Protein AF-A0A8C5WJ19-F1 (afdb_monomer)

Organism: NCBI:txid445787

Solvent-accessible surface area (backbone atoms only — not comparable to full-atom values): 10643 Å² total; per-residue (Å²): 134,64,100,80,69,58,66,61,60,54,54,57,52,53,58,56,49,53,57,51,54,53,49,55,51,42,54,51,49,49,54,50,32,52,52,36,42,54,50,18,53,50,32,43,52,52,22,60,51,41,75,75,52,78,63,74,67,92,58,22,71,54,39,56,50,51,23,53,53,32,40,52,51,17,50,54,32,46,53,48,27,52,52,43,54,52,51,44,53,52,51,50,52,49,49,54,50,49,53,52,50,50,53,52,50,52,61,71,40,46,64,33,54,54,30,51,53,49,40,54,52,41,51,53,51,34,52,53,30,48,52,50,26,52,52,33,47,50,53,32,53,49,39,61,74,72,66,52,57,70,70,60,44,51,54,31,46,55,50,25,51,54,28,45,54,52,29,51,53,33,50,57,50,38,53,56,40,46,52,53,29,53,51,39,48,52,56,43,51,52,53,51,51,53,51,53,49,52,55,54,55,57,64,74,77,112

InterPro domains:
  IPR001060 FCH domain [SM00055] (2-84)
  IPR027267 AH/BAR domain superfamily [G3DSA:1.20.1270.60] (1-197)
  IPR027267 AH/BAR domain superfamily [SSF103657] (6-190)
  IPR031160 F-BAR domain [PS51741] (1-206)
  IPR054713 GMIP/FCHO2-like, FCH domain [PF22699] (6-188)

Structure (mmCIF, N/CA/C/O backbone):
data_AF-A0A8C5WJ19-F1
#
_entry.id   AF-A0A8C5WJ19-F1
#
loop_
_atom_site.group_PDB
_atom_site.id
_atom_site.type_symbol
_atom_site.label_atom_id
_atom_site.label_alt_id
_atom_site.label_comp_id
_atom_site.label_asym_id
_atom_site.label_entity_id
_atom_site.label_seq_id
_atom_site.pdbx_PDB_ins_code
_atom_site.Cartn_x
_atom_site.Cartn_y
_atom_site.Cartn_z
_atom_site.occupancy
_atom_site.B_iso_or_equiv
_atom_site.auth_seq_id
_atom_site.auth_comp_id
_atom_site.auth_asym_id
_atom_site.auth_atom_id
_atom_site.pdbx_PDB_model_num
ATOM 1 N N . MET A 1 1 ? -23.470 -1.788 12.618 1.00 50.16 1 MET A N 1
ATOM 2 C CA . MET A 1 1 ? -22.114 -2.117 13.112 1.00 50.16 1 MET A CA 1
ATOM 3 C C . MET A 1 1 ? -22.099 -3.582 13.526 1.00 50.16 1 MET A C 1
ATOM 5 O O . MET A 1 1 ? -23.107 -4.037 14.050 1.00 50.16 1 MET A O 1
ATOM 9 N N . GLY A 1 2 ? -21.036 -4.332 13.223 1.00 52.97 2 GLY A N 1
ATOM 10 C CA . GLY A 1 2 ? -20.949 -5.755 13.583 1.00 52.97 2 GLY A CA 1
ATOM 11 C C . GLY A 1 2 ? -20.701 -5.959 15.081 1.00 52.97 2 GLY A C 1
ATOM 12 O O . GLY A 1 2 ? -20.033 -5.138 15.701 1.00 52.97 2 GLY A O 1
ATOM 13 N N . GLU A 1 3 ? -21.185 -7.068 15.644 1.00 54.00 3 GLU A N 1
ATOM 14 C CA . GLU A 1 3 ? -21.206 -7.362 17.094 1.00 54.00 3 GLU A CA 1
ATOM 15 C C . GLU A 1 3 ? -19.844 -7.290 17.812 1.00 54.00 3 GLU A C 1
ATOM 17 O O . GLU A 1 3 ? -19.800 -7.173 19.033 1.00 54.00 3 GLU A O 1
ATOM 22 N N . LYS A 1 4 ? -18.727 -7.352 17.074 1.00 64.12 4 LYS A N 1
ATOM 23 C CA . LYS A 1 4 ? -17.366 -7.353 17.639 1.00 64.12 4 LYS A CA 1
ATOM 24 C C . LYS A 1 4 ? -16.648 -5.999 17.600 1.00 64.12 4 LYS A C 1
ATOM 26 O O . LYS A 1 4 ? -15.604 -5.864 18.225 1.00 64.12 4 LYS A O 1
ATOM 31 N N . ASN A 1 5 ? -17.185 -4.996 16.898 1.00 63.69 5 ASN A N 1
ATOM 32 C CA . ASN A 1 5 ? -16.537 -3.687 16.692 1.00 63.69 5 ASN A CA 1
ATOM 33 C C . ASN A 1 5 ? -15.135 -3.743 16.028 1.00 63.69 5 ASN A C 1
ATOM 35 O O . ASN A 1 5 ? -14.364 -2.798 16.136 1.00 63.69 5 ASN A O 1
ATOM 39 N N . ASN A 1 6 ? -14.827 -4.800 15.265 1.00 69.00 6 ASN A N 1
ATOM 40 C CA . ASN A 1 6 ? -13.519 -5.016 14.610 1.00 69.00 6 ASN A CA 1
ATOM 41 C C . ASN A 1 6 ? -13.287 -4.188 13.327 1.00 69.00 6 ASN A C 1
ATOM 43 O O . ASN A 1 6 ? -12.318 -4.421 12.607 1.00 69.00 6 ASN A O 1
ATOM 47 N N . GLY A 1 7 ? -14.190 -3.265 12.977 1.00 63.84 7 GLY A N 1
ATOM 48 C CA . GLY A 1 7 ? -14.091 -2.506 11.721 1.00 63.84 7 GLY A CA 1
ATOM 49 C C . GLY A 1 7 ? -12.806 -1.677 11.627 1.00 63.84 7 GLY A C 1
ATOM 50 O O . GLY A 1 7 ? -12.229 -1.552 10.552 1.00 63.84 7 GLY A O 1
ATOM 51 N N . PHE A 1 8 ? -12.326 -1.189 12.771 1.00 66.94 8 PHE A N 1
ATOM 52 C CA . PHE A 1 8 ? -11.087 -0.429 12.889 1.00 66.94 8 PHE A CA 1
ATOM 53 C C . PHE A 1 8 ? -9.845 -1.242 12.492 1.00 66.94 8 PHE A C 1
ATOM 55 O O . PHE A 1 8 ? -9.047 -0.789 11.674 1.00 66.94 8 PHE A O 1
ATOM 62 N N . ASP A 1 9 ? -9.702 -2.461 13.023 1.00 71.75 9 ASP A N 1
ATOM 63 C CA . ASP A 1 9 ? -8.526 -3.305 12.776 1.00 71.75 9 ASP A CA 1
ATOM 64 C C . ASP A 1 9 ? -8.411 -3.703 11.302 1.00 71.75 9 ASP A C 1
ATOM 66 O O . ASP A 1 9 ? -7.316 -3.708 10.738 1.00 71.75 9 ASP A O 1
ATOM 70 N N . VAL A 1 10 ? -9.548 -3.992 10.659 1.00 70.38 10 VAL A N 1
ATOM 71 C CA . VAL A 1 10 ? -9.607 -4.329 9.229 1.00 70.38 10 VAL A CA 1
ATOM 72 C C . VAL A 1 10 ? -9.144 -3.148 8.373 1.00 70.38 10 VAL A C 1
ATOM 74 O O . VAL A 1 10 ? -8.298 -3.322 7.496 1.00 70.38 10 VAL A O 1
ATOM 77 N N . LEU A 1 11 ? -9.652 -1.943 8.649 1.00 66.62 11 LEU A N 1
ATOM 78 C CA . LEU A 1 11 ? -9.274 -0.731 7.917 1.00 66.62 11 LEU A CA 1
ATOM 79 C C . LEU A 1 11 ? -7.785 -0.407 8.102 1.00 66.62 11 LEU A C 1
ATOM 81 O O . LEU A 1 11 ? -7.078 -0.169 7.124 1.00 66.62 11 LEU A O 1
ATOM 85 N N . TYR A 1 12 ? -7.280 -0.490 9.335 1.00 68.25 12 TYR A N 1
ATOM 86 C CA . TYR A 1 12 ? -5.874 -0.230 9.643 1.00 68.25 12 TYR A CA 1
ATOM 87 C C . TYR A 1 12 ? -4.926 -1.227 8.951 1.00 68.25 12 TYR A C 1
ATOM 89 O O . TYR A 1 12 ? -3.902 -0.840 8.382 1.00 68.25 12 TYR A O 1
ATOM 97 N N . HIS A 1 13 ? -5.278 -2.516 8.936 1.00 72.25 13 HIS A N 1
ATOM 98 C CA . HIS A 1 13 ? -4.490 -3.530 8.236 1.00 72.25 13 HIS A CA 1
ATOM 99 C C . HIS A 1 13 ? -4.499 -3.349 6.715 1.00 72.25 13 HIS A C 1
ATOM 101 O O . HIS A 1 13 ? -3.451 -3.501 6.086 1.00 72.25 13 HIS A O 1
ATOM 107 N N . ASN A 1 14 ? -5.637 -2.984 6.122 1.00 68.19 14 ASN A N 1
ATOM 108 C CA . ASN A 1 14 ? -5.726 -2.721 4.685 1.00 68.19 14 ASN A CA 1
ATOM 109 C C . ASN A 1 14 ? -4.799 -1.576 4.256 1.00 68.19 14 ASN A C 1
ATOM 111 O O . ASN A 1 14 ? -4.083 -1.709 3.264 1.00 68.19 14 ASN A O 1
ATOM 115 N N . MET A 1 15 ? -4.725 -0.497 5.041 1.00 69.19 15 MET A N 1
ATOM 116 C CA . MET A 1 15 ? -3.818 0.615 4.740 1.00 69.19 15 MET A CA 1
ATOM 117 C C . MET A 1 15 ? -2.339 0.199 4.793 1.00 69.19 15 MET A C 1
ATOM 119 O O . MET A 1 15 ? -1.544 0.635 3.960 1.00 69.19 15 MET A O 1
ATOM 123 N N . LYS A 1 16 ? -1.963 -0.689 5.725 1.00 71.06 16 LYS A N 1
ATOM 124 C CA . LYS A 1 16 ? -0.601 -1.243 5.804 1.00 71.06 16 LYS A CA 1
ATOM 125 C C . LYS A 1 16 ? -0.245 -2.088 4.575 1.00 71.06 16 LYS A C 1
ATOM 127 O O . LYS A 1 16 ? 0.891 -2.022 4.108 1.00 71.06 16 LYS A O 1
ATOM 132 N N . HIS A 1 17 ? -1.193 -2.853 4.031 1.00 76.12 17 HIS A N 1
ATOM 133 C CA . HIS A 1 17 ? -0.969 -3.620 2.800 1.00 76.12 17 HIS A CA 1
ATOM 134 C C . HIS A 1 17 ? -0.690 -2.714 1.593 1.00 76.12 17 HIS A C 1
ATOM 136 O O . HIS A 1 17 ? 0.153 -3.056 0.768 1.00 76.12 17 HIS A O 1
ATOM 142 N N . GLY A 1 18 ? -1.295 -1.522 1.539 1.00 76.69 18 GLY A N 1
ATOM 143 C CA . GLY A 1 18 ? -1.039 -0.554 0.472 1.00 76.69 18 GLY A CA 1
ATOM 144 C C . GLY A 1 18 ? 0.434 -0.140 0.345 1.00 76.69 18 GLY A C 1
ATOM 145 O O . GLY A 1 18 ? 0.913 0.041 -0.770 1.00 76.69 18 GLY A O 1
ATOM 146 N N . GLN A 1 19 ? 1.173 -0.027 1.456 1.00 79.62 19 GLN A N 1
ATOM 147 C CA . GLN A 1 19 ? 2.607 0.314 1.430 1.00 79.62 19 GLN A CA 1
ATOM 148 C C . GLN A 1 19 ? 3.462 -0.811 0.844 1.00 79.62 19 GLN A C 1
ATOM 150 O O . GLN A 1 19 ? 4.454 -0.556 0.159 1.00 79.62 19 GLN A O 1
ATOM 155 N N . ILE A 1 20 ? 3.073 -2.058 1.114 1.00 85.50 20 ILE A N 1
ATOM 156 C CA . ILE A 1 20 ? 3.756 -3.241 0.588 1.00 85.50 20 ILE A CA 1
ATOM 157 C C . ILE A 1 20 ? 3.593 -3.275 -0.932 1.00 85.50 20 ILE A C 1
ATOM 159 O O . ILE A 1 20 ? 4.594 -3.357 -1.638 1.00 85.50 20 ILE A O 1
ATOM 163 N N . SER A 1 21 ? 2.369 -3.083 -1.432 1.00 86.25 21 SER A N 1
ATOM 164 C CA . SER A 1 21 ? 2.091 -3.049 -2.871 1.00 86.25 21 SER A CA 1
ATOM 165 C C . SER A 1 21 ? 2.886 -1.968 -3.609 1.00 86.25 21 SER A C 1
ATOM 167 O O . SER A 1 21 ? 3.469 -2.245 -4.656 1.00 86.25 21 SER A O 1
ATOM 169 N N . THR A 1 22 ? 2.967 -0.748 -3.062 1.00 87.06 22 THR A N 1
ATOM 170 C CA . THR A 1 22 ? 3.755 0.341 -3.670 1.00 87.06 22 THR A CA 1
ATOM 171 C C . THR A 1 22 ? 5.240 -0.018 -3.761 1.00 87.06 22 THR A C 1
ATOM 173 O O . THR A 1 22 ? 5.885 0.239 -4.780 1.00 87.06 22 THR A O 1
ATOM 176 N N . LYS A 1 23 ? 5.789 -0.640 -2.711 1.00 88.12 23 LYS A N 1
ATOM 177 C CA . LYS A 1 23 ? 7.187 -1.075 -2.686 1.00 88.12 23 LYS A CA 1
ATOM 178 C C . LYS A 1 23 ? 7.452 -2.176 -3.714 1.00 88.12 23 LYS A C 1
ATOM 180 O O . LYS A 1 23 ? 8.382 -2.044 -4.502 1.00 88.12 23 LYS A O 1
ATOM 185 N N . GLU A 1 24 ? 6.623 -3.216 -3.734 1.00 91.94 24 GLU A N 1
ATOM 186 C CA . GLU A 1 24 ? 6.750 -4.333 -4.678 1.00 91.94 24 GLU A CA 1
ATOM 187 C C . GLU A 1 24 ? 6.682 -3.855 -6.135 1.00 91.94 24 GLU A C 1
ATOM 189 O O . GLU A 1 24 ? 7.477 -4.287 -6.969 1.00 91.94 24 GLU A O 1
ATOM 194 N N . LEU A 1 25 ? 5.793 -2.902 -6.437 1.00 92.31 25 LEU A N 1
ATOM 195 C CA . LEU A 1 25 ? 5.704 -2.291 -7.762 1.00 92.31 25 LEU A CA 1
ATOM 196 C C . LEU A 1 25 ? 6.972 -1.503 -8.130 1.00 92.31 25 LEU A C 1
ATOM 198 O O . LEU A 1 25 ? 7.446 -1.599 -9.263 1.00 92.31 25 LEU A O 1
ATOM 202 N N . SER A 1 26 ? 7.533 -0.739 -7.188 1.00 92.88 26 SER A N 1
ATOM 203 C CA . SER A 1 26 ? 8.783 0.008 -7.393 1.00 92.88 26 SER A CA 1
ATOM 204 C C . SER A 1 26 ? 9.967 -0.927 -7.664 1.00 92.88 26 SER A C 1
ATOM 206 O O . SER A 1 26 ? 10.736 -0.701 -8.603 1.00 92.88 26 SER A O 1
ATOM 208 N N . ASP A 1 27 ? 10.074 -2.019 -6.902 1.00 95.44 27 ASP A N 1
ATOM 209 C CA . ASP A 1 27 ? 11.111 -3.039 -7.080 1.00 95.44 27 ASP A CA 1
ATOM 210 C C . ASP A 1 27 ? 10.977 -3.728 -8.449 1.00 95.44 27 ASP A C 1
ATOM 212 O O . ASP A 1 27 ? 11.958 -3.848 -9.188 1.00 95.44 27 ASP A O 1
ATOM 216 N N . PHE A 1 28 ? 9.753 -4.081 -8.852 1.00 97.25 28 PHE A N 1
ATOM 217 C CA . PHE A 1 28 ? 9.479 -4.646 -10.174 1.00 97.25 28 PHE A CA 1
ATOM 218 C C . PHE A 1 28 ? 9.854 -3.686 -11.317 1.00 97.25 28 PHE A C 1
ATOM 220 O O . PHE A 1 28 ? 10.489 -4.088 -12.294 1.00 97.25 28 PHE A O 1
ATOM 227 N N . MET A 1 29 ? 9.497 -2.403 -11.207 1.00 96.50 29 MET A N 1
ATOM 228 C CA . MET A 1 29 ? 9.837 -1.393 -12.217 1.00 96.50 29 MET A CA 1
ATOM 229 C C . MET A 1 29 ? 11.348 -1.170 -12.323 1.00 96.50 29 MET A C 1
ATOM 231 O O . MET A 1 29 ? 11.860 -0.947 -13.423 1.00 96.50 29 MET A O 1
ATOM 235 N N . ARG A 1 30 ? 12.072 -1.262 -11.203 1.00 98.00 30 ARG A N 1
ATOM 236 C CA . ARG A 1 30 ? 13.535 -1.182 -11.176 1.00 98.00 30 ARG A CA 1
ATOM 237 C C . ARG A 1 30 ? 14.166 -2.347 -11.928 1.00 98.00 30 ARG A C 1
ATOM 239 O O . ARG A 1 30 ? 15.003 -2.102 -12.792 1.00 98.00 30 ARG A O 1
ATOM 246 N N . GLU A 1 31 ? 13.717 -3.572 -11.664 1.00 98.44 31 GLU A N 1
ATOM 247 C CA . GLU A 1 31 ? 14.191 -4.764 -12.375 1.00 98.44 31 GLU A CA 1
ATOM 248 C C . GLU A 1 31 ? 13.915 -4.651 -13.880 1.00 98.44 31 GLU A C 1
ATOM 250 O O . GLU A 1 31 ? 14.811 -4.833 -14.707 1.00 98.44 31 GLU A O 1
ATOM 255 N N . ARG A 1 32 ? 12.697 -4.228 -14.248 1.00 98.19 32 ARG A N 1
ATOM 256 C CA . ARG A 1 32 ? 12.347 -3.957 -15.645 1.00 98.19 32 ARG A CA 1
ATOM 257 C C . ARG A 1 32 ? 13.288 -2.924 -16.270 1.00 98.19 32 ARG A C 1
ATOM 259 O O . ARG A 1 32 ? 13.790 -3.151 -17.365 1.00 98.19 32 ARG A O 1
ATOM 266 N N . SER A 1 33 ? 13.555 -1.812 -15.585 1.00 98.38 33 SER A N 1
ATOM 267 C CA . SER A 1 33 ? 14.479 -0.780 -16.068 1.00 98.38 33 SER A CA 1
ATOM 268 C C . SER A 1 33 ? 15.891 -1.330 -16.291 1.00 98.38 33 SER A C 1
ATOM 270 O O . SER A 1 33 ? 16.529 -0.963 -17.277 1.00 98.38 33 SER A O 1
ATOM 272 N N . THR A 1 34 ? 16.382 -2.205 -15.411 1.00 98.50 34 THR A N 1
ATOM 273 C CA . THR A 1 34 ? 17.696 -2.850 -15.551 1.00 98.50 34 THR A CA 1
ATOM 274 C C . THR A 1 34 ? 17.756 -3.758 -16.781 1.00 98.50 34 THR A C 1
ATOM 276 O O . THR A 1 34 ? 18.736 -3.709 -17.528 1.00 98.50 34 THR A O 1
ATOM 279 N N . ILE A 1 35 ? 16.701 -4.537 -17.038 1.00 98.62 35 ILE A N 1
ATOM 280 C CA . ILE A 1 35 ? 16.602 -5.404 -18.222 1.00 98.62 35 ILE A CA 1
ATOM 281 C C . ILE A 1 35 ? 16.601 -4.569 -19.510 1.00 98.62 35 ILE A C 1
ATOM 283 O O . ILE A 1 35 ? 17.367 -4.853 -20.434 1.00 98.62 35 ILE A O 1
ATOM 287 N N . GLU A 1 36 ? 15.786 -3.514 -19.561 1.00 98.56 36 GLU A N 1
ATOM 288 C CA . GLU A 1 36 ? 15.693 -2.623 -20.725 1.00 98.56 36 GLU A CA 1
ATOM 289 C C . GLU A 1 36 ? 17.032 -1.919 -21.013 1.00 98.56 36 GLU A C 1
ATOM 291 O O . GLU A 1 36 ? 17.456 -1.807 -22.166 1.00 98.56 36 GLU A O 1
ATOM 296 N N . GLU A 1 37 ? 17.759 -1.506 -19.970 1.00 98.56 37 GLU A N 1
ATOM 297 C CA . GLU A 1 37 ? 19.081 -0.895 -20.117 1.00 98.56 37 GLU A CA 1
ATOM 298 C C . GLU A 1 37 ? 20.123 -1.891 -20.651 1.00 98.56 37 GLU A C 1
ATOM 300 O O . GLU A 1 37 ? 20.910 -1.560 -21.547 1.00 98.56 37 GLU A O 1
ATOM 305 N N . ALA A 1 38 ? 20.121 -3.127 -20.143 1.00 98.69 38 ALA A N 1
ATOM 306 C CA . ALA A 1 38 ? 21.007 -4.185 -20.619 1.00 98.69 38 ALA A CA 1
ATOM 307 C C . ALA A 1 38 ? 20.743 -4.526 -22.096 1.00 98.69 38 ALA A C 1
ATOM 309 O O . ALA A 1 38 ? 21.691 -4.685 -22.880 1.00 98.69 38 ALA A O 1
ATOM 310 N N . TYR A 1 39 ? 19.469 -4.569 -22.497 1.00 98.69 39 TYR A N 1
ATOM 311 C CA . TYR A 1 39 ? 19.067 -4.759 -23.887 1.00 98.69 39 TYR A CA 1
ATOM 312 C C . TYR A 1 39 ? 19.587 -3.621 -24.774 1.00 98.69 39 TYR A C 1
ATOM 314 O O . TYR A 1 39 ? 20.290 -3.867 -25.757 1.00 98.69 39 TYR A O 1
ATOM 322 N N . ALA A 1 40 ? 19.344 -2.365 -24.389 1.00 98.62 40 ALA A N 1
ATOM 323 C CA . ALA A 1 40 ? 19.786 -1.202 -25.153 1.00 98.62 40 ALA A CA 1
ATOM 324 C C . ALA A 1 40 ? 21.314 -1.141 -25.330 1.00 98.62 40 ALA A C 1
ATOM 326 O O . ALA A 1 40 ? 21.819 -0.845 -26.421 1.00 98.62 40 ALA A O 1
ATOM 327 N N . ARG A 1 41 ? 22.075 -1.465 -24.275 1.00 98.56 41 ARG A N 1
ATOM 328 C CA . ARG A 1 41 ? 23.546 -1.545 -24.324 1.00 98.56 41 ARG A CA 1
ATOM 329 C C . ARG A 1 41 ? 24.018 -2.642 -25.279 1.00 98.56 41 ARG A C 1
ATOM 331 O O . ARG A 1 41 ? 24.952 -2.417 -26.054 1.00 98.56 41 ARG A O 1
ATOM 338 N N . SER A 1 42 ? 23.353 -3.795 -25.265 1.00 98.62 42 SER A N 1
ATOM 339 C CA . SER A 1 42 ? 23.644 -4.910 -26.172 1.00 98.62 42 SER A CA 1
ATOM 340 C C . SER A 1 42 ? 23.370 -4.533 -27.630 1.00 98.62 42 SER A C 1
ATOM 342 O O . SER A 1 42 ? 24.229 -4.748 -28.486 1.00 98.62 42 SER A O 1
ATOM 344 N N . MET A 1 43 ? 22.247 -3.862 -27.902 1.00 98.50 43 MET A N 1
ATOM 345 C CA . MET A 1 43 ? 21.912 -3.361 -29.240 1.00 98.50 43 MET A CA 1
ATOM 346 C C . MET A 1 43 ? 22.887 -2.283 -29.722 1.00 98.50 43 MET A C 1
ATOM 348 O O . MET A 1 43 ? 23.336 -2.320 -30.864 1.00 98.50 43 MET A O 1
ATOM 352 N N . THR A 1 44 ? 23.323 -1.383 -28.837 1.00 98.25 44 THR A N 1
ATOM 353 C CA . THR A 1 44 ? 24.361 -0.387 -29.161 1.00 98.25 44 THR A CA 1
ATOM 354 C C . THR A 1 44 ? 25.676 -1.058 -29.569 1.00 98.25 44 THR A C 1
ATOM 356 O O . THR A 1 44 ? 26.339 -0.630 -30.517 1.00 98.25 44 THR A O 1
ATOM 359 N N . LYS A 1 45 ? 26.076 -2.125 -28.865 1.00 98.19 45 LYS A N 1
ATOM 360 C CA . LYS A 1 45 ? 27.280 -2.897 -29.199 1.00 98.19 45 LYS A CA 1
ATOM 361 C C . LYS A 1 45 ? 27.125 -3.620 -30.540 1.00 98.19 45 LYS A C 1
ATOM 363 O O . LYS A 1 45 ? 28.055 -3.592 -31.346 1.00 98.19 45 LYS A O 1
ATOM 368 N N . LEU A 1 46 ? 25.959 -4.219 -30.787 1.00 98.00 46 LEU A N 1
ATOM 369 C CA . LEU A 1 46 ? 25.644 -4.892 -32.045 1.00 98.00 46 LEU A CA 1
ATOM 370 C C . LEU A 1 46 ? 25.716 -3.919 -33.229 1.00 98.00 46 LEU A C 1
ATOM 372 O O . LEU A 1 46 ? 26.398 -4.210 -34.210 1.00 98.00 46 LEU A O 1
ATOM 376 N N . ALA A 1 47 ? 25.120 -2.732 -33.109 1.00 97.06 47 ALA A N 1
ATOM 377 C CA . ALA A 1 47 ? 25.163 -1.732 -34.170 1.00 97.06 47 ALA A CA 1
ATOM 378 C C . ALA A 1 47 ? 26.597 -1.300 -34.519 1.00 97.06 47 ALA A C 1
ATOM 380 O O . ALA A 1 47 ? 26.956 -1.222 -35.691 1.00 97.06 47 ALA A O 1
ATOM 381 N N . LYS A 1 48 ?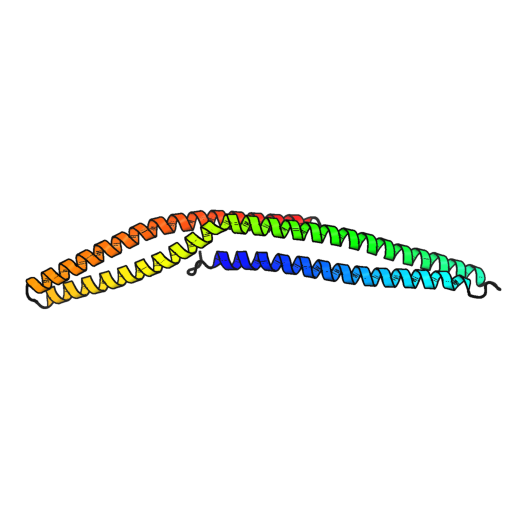 27.461 -1.100 -33.512 1.00 95.69 48 LYS A N 1
ATOM 382 C CA . LYS A 1 48 ? 28.883 -0.786 -33.740 1.00 95.69 48 LYS A CA 1
A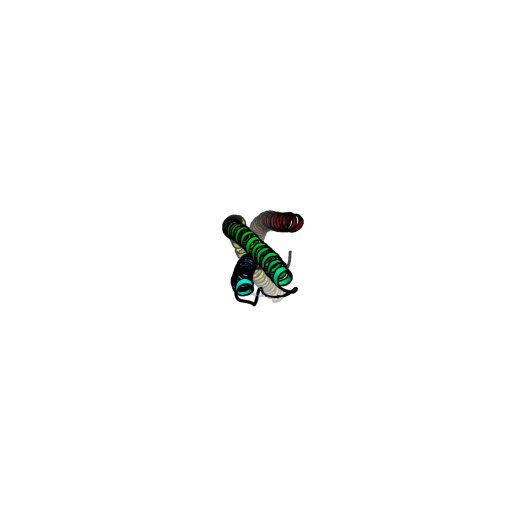TOM 383 C C . LYS A 1 48 ? 29.599 -1.901 -34.502 1.00 95.69 48 LYS A C 1
ATOM 385 O O . LYS A 1 48 ? 30.392 -1.608 -35.395 1.00 95.69 48 LYS A O 1
ATOM 390 N N . SER A 1 49 ? 29.286 -3.160 -34.188 1.00 95.75 49 SER A N 1
ATOM 391 C CA . SER A 1 49 ? 29.885 -4.323 -34.851 1.00 95.75 49 SER A CA 1
ATOM 392 C C . SER A 1 49 ? 29.506 -4.458 -36.327 1.00 95.75 49 SER A C 1
ATOM 394 O O . SER A 1 49 ? 30.268 -5.062 -37.073 1.00 95.75 49 SER A O 1
ATOM 396 N N . ALA A 1 50 ? 28.403 -3.840 -36.775 1.00 92.06 50 ALA A N 1
ATOM 397 C CA . ALA A 1 50 ? 28.015 -3.836 -38.187 1.00 92.06 50 ALA A CA 1
ATOM 398 C C . ALA A 1 50 ? 29.124 -3.264 -39.096 1.00 92.06 50 ALA A C 1
ATOM 400 O O . ALA A 1 50 ? 29.309 -3.720 -40.221 1.00 92.06 50 ALA A O 1
ATOM 401 N N . SER A 1 51 ? 29.927 -2.329 -38.570 1.00 87.19 51 SER A N 1
ATOM 402 C CA . SER A 1 51 ? 31.060 -1.724 -39.290 1.00 87.19 51 SER A CA 1
ATOM 403 C C . SER A 1 51 ? 32.247 -2.687 -39.481 1.00 87.19 51 SER A C 1
ATOM 405 O O . SER A 1 51 ? 33.159 -2.377 -40.240 1.00 87.19 51 SER A O 1
ATOM 407 N N . ASN A 1 52 ? 32.253 -3.843 -38.804 1.00 92.00 52 ASN A N 1
ATOM 408 C CA . ASN A 1 52 ? 33.311 -4.853 -38.915 1.00 92.00 52 ASN A CA 1
ATOM 409 C C . ASN A 1 52 ? 33.076 -5.842 -40.071 1.00 92.00 52 ASN A C 1
ATOM 411 O O . ASN A 1 52 ? 33.968 -6.632 -40.380 1.00 92.00 52 ASN A O 1
ATOM 415 N N . TYR A 1 53 ? 31.888 -5.849 -40.683 1.00 91.00 53 TYR A N 1
ATOM 416 C CA . TYR A 1 53 ? 31.596 -6.718 -41.823 1.00 91.00 53 TYR A CA 1
ATOM 417 C C . TYR A 1 53 ? 32.137 -6.134 -43.128 1.00 91.00 53 TYR A C 1
ATOM 419 O O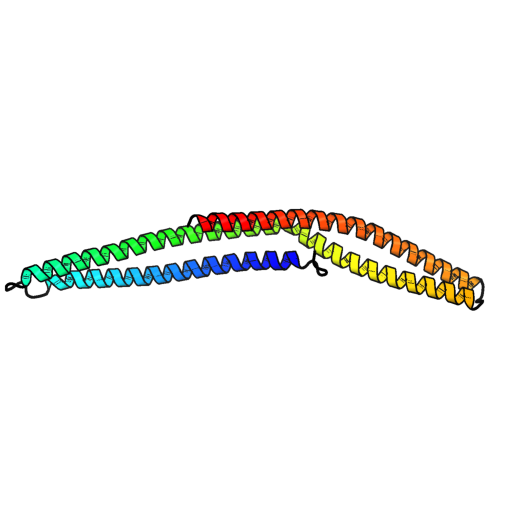 . TYR A 1 53 ? 32.376 -4.930 -43.243 1.00 91.00 53 TYR A O 1
ATOM 427 N N . THR A 1 54 ? 32.323 -7.004 -44.126 1.00 85.75 54 THR A N 1
ATOM 428 C CA . THR A 1 54 ? 32.813 -6.588 -45.443 1.00 85.75 54 THR A CA 1
ATOM 429 C C . THR A 1 54 ? 31.889 -5.543 -46.062 1.00 85.75 54 THR A C 1
ATOM 431 O O . THR A 1 54 ? 30.687 -5.758 -46.214 1.00 85.75 54 THR A O 1
ATOM 434 N N . GLN A 1 55 ? 32.480 -4.410 -46.430 1.00 84.69 55 GLN A N 1
ATOM 435 C CA . GLN A 1 55 ? 31.810 -3.338 -47.168 1.00 84.69 55 GLN A CA 1
ATOM 436 C C . GLN A 1 55 ? 31.988 -3.498 -48.685 1.00 84.69 55 GLN A C 1
ATOM 438 O O . GLN A 1 55 ? 31.512 -2.678 -49.465 1.00 84.69 55 GLN A O 1
ATOM 443 N N . LEU A 1 56 ? 32.697 -4.549 -49.113 1.00 85.00 56 LEU A N 1
ATOM 444 C CA . LEU A 1 56 ? 32.925 -4.852 -50.518 1.00 85.00 56 LEU A CA 1
ATOM 445 C C . LEU A 1 56 ? 31.701 -5.547 -51.121 1.00 85.00 56 LEU A C 1
ATOM 447 O O . LEU A 1 56 ? 31.116 -6.449 -50.520 1.00 85.00 56 LEU A O 1
ATOM 451 N N . GLY A 1 57 ? 31.370 -5.166 -52.352 1.00 85.12 57 GLY A N 1
ATOM 452 C CA . GLY A 1 57 ? 30.242 -5.718 -53.096 1.00 85.12 57 GLY A CA 1
ATOM 453 C C . GLY A 1 57 ? 28.934 -4.962 -52.868 1.00 85.12 57 GLY A C 1
ATOM 454 O O . GLY A 1 57 ? 28.852 -3.988 -52.123 1.00 85.12 57 GLY A O 1
ATOM 455 N N . THR A 1 58 ? 27.880 -5.417 -53.537 1.00 89.88 58 THR A N 1
ATOM 456 C CA . THR A 1 58 ? 26.573 -4.739 -53.586 1.00 89.88 58 THR A CA 1
ATOM 457 C C . THR A 1 58 ? 25.818 -4.730 -52.252 1.00 89.88 58 THR A C 1
ATOM 459 O O . THR A 1 58 ? 24.848 -3.992 -52.111 1.00 89.88 58 THR A O 1
ATOM 462 N N . PHE A 1 59 ? 26.266 -5.514 -51.267 1.00 86.19 59 PHE A N 1
ATOM 463 C CA . PHE A 1 59 ? 25.661 -5.605 -49.936 1.00 86.19 59 PHE A CA 1
ATOM 464 C C . PHE A 1 59 ? 26.235 -4.619 -48.907 1.00 86.19 59 PHE A C 1
ATOM 466 O O . PHE A 1 59 ? 25.647 -4.491 -47.838 1.00 86.19 59 PHE A O 1
ATOM 473 N N . GLY A 1 60 ? 27.321 -3.893 -49.206 1.00 88.06 60 GLY A N 1
ATOM 474 C CA . GLY A 1 60 ? 27.893 -2.889 -48.290 1.00 88.06 60 GLY A CA 1
ATOM 475 C C . GLY A 1 60 ? 26.849 -1.901 -47.734 1.00 88.06 60 GLY A C 1
ATOM 476 O O . GLY A 1 60 ? 26.656 -1.857 -46.520 1.00 88.06 60 GLY A O 1
ATOM 477 N N . PRO A 1 61 ? 26.057 -1.216 -48.587 1.00 91.38 61 PRO A N 1
ATOM 478 C CA . PRO A 1 61 ? 25.019 -0.281 -48.135 1.00 91.38 61 PRO A CA 1
ATOM 479 C C . PRO A 1 61 ? 23.932 -0.905 -47.243 1.00 91.38 61 PRO A C 1
ATOM 481 O O . PRO A 1 61 ? 23.272 -0.202 -46.481 1.00 91.38 61 PRO A O 1
ATOM 484 N N . VAL A 1 62 ? 23.726 -2.225 -47.314 1.00 93.25 62 VAL A N 1
ATOM 485 C CA . VAL A 1 62 ? 22.746 -2.927 -46.473 1.00 93.25 62 VAL A CA 1
ATOM 486 C C . VAL A 1 62 ? 23.208 -2.943 -45.012 1.00 93.25 62 VAL A C 1
ATOM 488 O O . VAL A 1 62 ? 22.383 -2.790 -44.109 1.00 93.25 62 VAL A O 1
ATOM 491 N N . TRP A 1 63 ? 24.515 -3.047 -44.752 1.00 92.12 63 TRP A N 1
ATOM 492 C CA . TRP A 1 63 ? 25.056 -2.991 -43.390 1.00 92.12 63 TRP A CA 1
ATOM 493 C C . TRP A 1 63 ? 24.842 -1.631 -42.723 1.00 92.12 63 TRP A C 1
ATOM 495 O O . TRP A 1 63 ? 24.547 -1.593 -41.527 1.00 92.12 63 TRP A O 1
ATOM 505 N N . ASP A 1 64 ? 24.888 -0.531 -43.479 1.00 91.00 64 ASP A N 1
ATOM 506 C CA . ASP A 1 64 ? 24.576 0.807 -42.960 1.00 91.00 64 ASP A CA 1
ATOM 507 C C . ASP A 1 64 ? 23.105 0.937 -42.536 1.00 91.00 64 ASP A C 1
ATOM 509 O O . ASP A 1 64 ? 22.790 1.572 -41.521 1.00 91.00 64 ASP A O 1
ATOM 513 N N . VAL A 1 65 ? 22.192 0.277 -43.258 1.00 94.81 65 VAL A N 1
ATOM 514 C CA . VAL A 1 65 ? 20.770 0.203 -42.885 1.00 94.81 65 VAL A CA 1
ATOM 515 C C . VAL A 1 65 ? 20.598 -0.578 -41.581 1.00 94.81 65 VAL A C 1
ATOM 517 O O . VAL A 1 65 ? 19.893 -0.114 -40.678 1.00 94.81 65 VAL A O 1
ATOM 520 N N . PHE A 1 66 ? 21.268 -1.726 -41.433 1.00 95.31 66 PHE A N 1
ATOM 521 C CA . PHE A 1 66 ? 21.247 -2.500 -40.186 1.00 95.31 66 PHE A CA 1
ATOM 522 C C . PHE A 1 66 ? 21.842 -1.717 -39.018 1.00 95.31 66 PHE A C 1
ATOM 524 O O . PHE A 1 66 ? 21.240 -1.672 -37.947 1.00 95.31 66 PHE A O 1
ATOM 531 N N . LYS A 1 67 ? 22.975 -1.043 -39.220 1.00 95.75 67 LYS A N 1
ATOM 532 C CA . LYS A 1 67 ? 23.591 -0.185 -38.207 1.00 95.75 67 LYS A CA 1
ATOM 533 C C . LYS A 1 67 ? 22.620 0.893 -37.730 1.00 95.75 67 LYS A C 1
ATOM 535 O O . LYS A 1 67 ? 22.316 0.955 -36.542 1.00 95.75 67 LYS A O 1
ATOM 540 N N . THR A 1 68 ? 22.072 1.674 -38.661 1.00 96.88 68 THR A N 1
ATOM 541 C CA . THR A 1 68 ? 21.174 2.797 -38.353 1.00 96.88 68 THR A CA 1
ATOM 542 C C . THR A 1 68 ? 19.888 2.338 -37.663 1.00 96.88 68 THR A C 1
ATOM 544 O O . THR A 1 68 ? 19.437 2.953 -36.697 1.00 96.88 68 THR A O 1
ATOM 547 N N . SER A 1 69 ? 19.268 1.260 -38.150 1.00 98.00 69 SER A N 1
ATOM 548 C CA . SER A 1 69 ? 18.046 0.716 -37.542 1.00 98.00 69 SER A CA 1
ATOM 549 C C . SER A 1 69 ? 18.302 0.156 -36.139 1.00 98.00 69 SER A C 1
ATOM 551 O O . SER A 1 69 ? 17.520 0.423 -35.226 1.00 98.00 69 SER A O 1
ATOM 553 N N . THR A 1 70 ? 19.430 -0.529 -35.934 1.00 98.31 70 THR A N 1
ATOM 554 C CA . THR A 1 70 ? 19.842 -1.058 -34.624 1.00 98.31 70 THR A CA 1
ATOM 555 C C . THR A 1 70 ? 20.174 0.066 -33.633 1.00 98.31 70 THR A C 1
ATOM 557 O O . THR A 1 70 ? 19.782 -0.018 -32.469 1.00 98.31 70 THR A O 1
ATOM 560 N N . GLU A 1 71 ? 20.833 1.145 -34.076 1.00 98.19 71 GLU A N 1
ATOM 561 C CA . GLU A 1 71 ? 21.084 2.347 -33.260 1.00 98.19 71 GLU A CA 1
ATOM 562 C C . GLU A 1 71 ? 19.776 3.001 -32.812 1.00 98.19 71 GLU A C 1
ATOM 564 O O . GLU A 1 71 ? 19.600 3.286 -31.627 1.00 98.19 71 GLU A O 1
ATOM 569 N N . LYS A 1 72 ? 18.827 3.188 -33.737 1.00 98.50 72 LYS A N 1
ATOM 570 C CA . LYS A 1 72 ? 17.507 3.747 -33.414 1.00 98.50 72 LYS A CA 1
ATOM 571 C C . LYS A 1 72 ? 16.757 2.881 -32.405 1.00 98.50 72 LYS A C 1
ATOM 573 O O . LYS A 1 72 ? 16.210 3.419 -31.447 1.00 98.50 72 LYS A O 1
ATOM 578 N N . LEU A 1 73 ? 16.779 1.557 -32.571 1.00 98.44 73 LEU A N 1
ATOM 579 C CA . LEU A 1 73 ? 16.158 0.638 -31.619 1.00 98.44 73 LEU A CA 1
ATOM 580 C C . LEU A 1 73 ? 16.809 0.741 -30.230 1.00 98.44 73 LEU A C 1
ATOM 582 O O . LEU A 1 73 ? 16.099 0.857 -29.234 1.00 98.44 73 LEU A O 1
ATOM 586 N N . ALA A 1 74 ? 18.143 0.790 -30.146 1.00 98.56 74 ALA A N 1
ATOM 587 C CA . ALA A 1 74 ? 18.840 0.995 -28.876 1.00 98.56 74 ALA A CA 1
ATOM 588 C C . ALA A 1 74 ? 18.415 2.304 -28.181 1.00 98.56 74 ALA A C 1
ATOM 590 O O . ALA A 1 74 ? 18.181 2.309 -26.972 1.00 98.56 74 ALA A O 1
ATOM 591 N N . VAL A 1 75 ? 18.259 3.396 -28.939 1.00 98.50 75 VAL A N 1
ATOM 592 C CA . VAL A 1 75 ? 17.767 4.683 -28.417 1.00 98.50 75 VAL A CA 1
ATOM 593 C C . VAL A 1 75 ? 16.338 4.563 -27.883 1.00 98.50 75 VAL A C 1
ATOM 595 O O . VAL A 1 75 ? 16.080 5.036 -26.779 1.00 98.50 75 VAL A O 1
ATOM 598 N N . CYS A 1 76 ? 15.432 3.876 -28.589 1.00 98.50 76 CYS A N 1
ATOM 599 C CA . CYS A 1 76 ? 14.062 3.661 -28.112 1.00 98.50 76 CYS A CA 1
ATOM 600 C C . CYS A 1 76 ? 14.022 2.975 -26.736 1.00 98.50 76 CYS A C 1
ATOM 602 O O . CYS A 1 76 ? 13.265 3.398 -25.861 1.00 98.50 76 CYS A O 1
ATOM 604 N N . HIS A 1 77 ? 14.857 1.955 -26.522 1.00 98.56 77 HIS A N 1
ATOM 605 C CA . HIS A 1 77 ? 14.944 1.277 -25.226 1.00 98.56 77 HIS A CA 1
ATOM 606 C C . HIS A 1 77 ? 15.572 2.168 -24.140 1.00 98.56 77 HIS A C 1
ATOM 608 O O . HIS A 1 77 ? 15.087 2.178 -23.011 1.00 98.56 77 HIS A O 1
ATOM 614 N N . LEU A 1 78 ? 16.585 2.985 -24.458 1.00 98.44 78 LEU A N 1
ATOM 615 C CA . LEU A 1 78 ? 17.121 3.964 -23.497 1.00 98.44 78 LEU A CA 1
ATOM 616 C C . LEU A 1 78 ? 16.090 5.028 -23.105 1.00 98.44 78 LEU A C 1
ATOM 618 O O . LEU A 1 78 ? 16.045 5.446 -21.949 1.00 98.44 78 LEU A O 1
ATOM 622 N N . ASP A 1 79 ? 15.254 5.473 -24.037 1.00 98.50 79 ASP A N 1
ATOM 623 C CA . ASP A 1 79 ? 14.186 6.423 -23.725 1.00 98.50 79 ASP A CA 1
ATOM 624 C C . ASP A 1 79 ? 13.092 5.784 -22.862 1.00 98.50 79 ASP A C 1
ATOM 626 O O . ASP A 1 79 ? 12.565 6.436 -21.958 1.00 98.50 79 ASP A O 1
ATOM 630 N N . LEU A 1 80 ? 12.799 4.495 -23.065 1.00 97.94 80 LEU A N 1
ATOM 631 C CA . LEU A 1 80 ? 11.941 3.730 -22.162 1.00 97.94 80 LEU A CA 1
ATOM 632 C C . LEU A 1 80 ? 12.544 3.633 -20.751 1.00 97.94 80 LEU A C 1
ATOM 634 O O . LEU A 1 80 ? 11.824 3.860 -19.782 1.00 97.94 80 LEU A O 1
ATOM 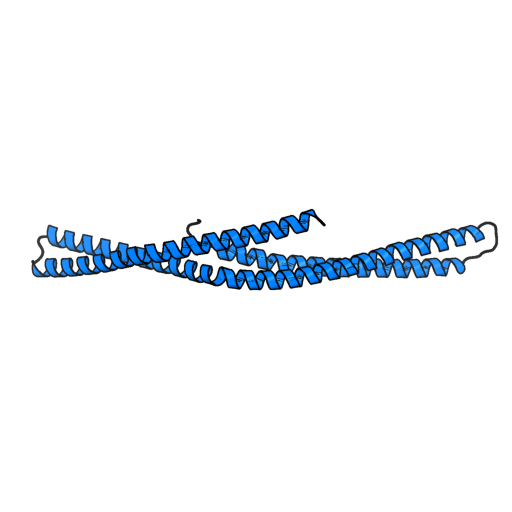638 N N . VAL A 1 81 ? 13.850 3.375 -20.620 1.00 98.62 81 VAL A N 1
ATOM 639 C CA . VAL A 1 81 ? 14.557 3.375 -19.324 1.00 98.62 81 VAL A CA 1
ATOM 640 C C . VAL A 1 81 ? 14.386 4.711 -18.599 1.00 98.62 81 VAL A C 1
ATOM 642 O O . VAL A 1 81 ? 14.024 4.722 -17.426 1.00 98.62 81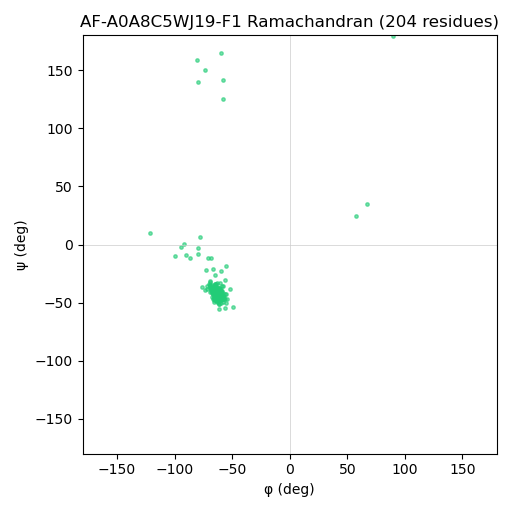 VAL A O 1
ATOM 645 N N . LYS A 1 82 ? 14.564 5.846 -19.288 1.00 98.25 82 LYS A N 1
ATOM 646 C CA . LYS A 1 82 ? 14.358 7.174 -18.679 1.00 98.25 82 LYS A CA 1
ATOM 647 C C . LYS A 1 82 ? 12.927 7.341 -18.166 1.00 98.25 82 LYS A C 1
ATOM 649 O O . LYS A 1 82 ? 12.729 7.792 -17.044 1.00 98.25 82 LYS A O 1
ATOM 654 N N . LYS A 1 83 ? 11.927 6.938 -18.958 1.00 98.00 83 LYS A N 1
ATOM 655 C CA . LYS A 1 83 ? 10.513 6.995 -18.545 1.00 98.00 83 LYS A CA 1
ATOM 656 C C . LYS A 1 83 ? 10.232 6.108 -17.334 1.00 98.00 83 LYS A C 1
ATOM 658 O O . LYS A 1 83 ? 9.531 6.533 -16.424 1.00 98.00 83 LYS A O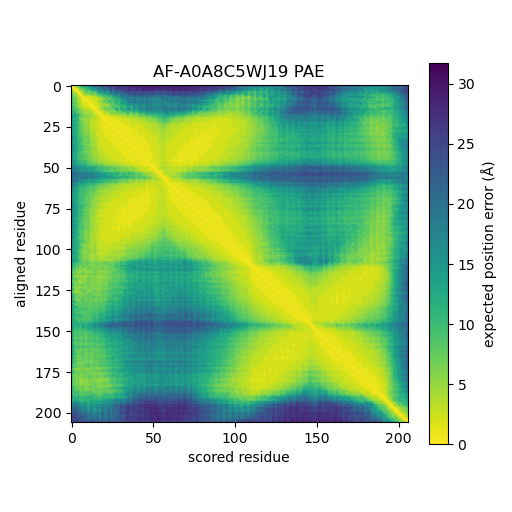 1
ATOM 663 N N . LEU A 1 84 ? 10.804 4.905 -17.301 1.00 97.12 84 LEU A N 1
ATOM 664 C CA . LEU A 1 84 ? 10.714 4.005 -16.151 1.00 97.12 84 LEU A CA 1
ATOM 665 C C . LEU A 1 84 ? 11.342 4.619 -14.899 1.00 97.12 84 LEU A C 1
ATOM 667 O O . LEU A 1 84 ? 10.761 4.538 -13.823 1.00 97.12 84 LEU A O 1
ATOM 671 N N . GLN A 1 85 ? 12.497 5.269 -15.030 1.00 97.31 85 GLN A N 1
ATOM 672 C CA . GLN A 1 85 ? 13.164 5.942 -13.916 1.00 97.31 85 GLN A CA 1
ATOM 673 C C . GLN A 1 85 ? 12.349 7.116 -13.366 1.00 97.31 85 GLN A C 1
ATOM 675 O O . GLN A 1 85 ? 12.288 7.276 -12.148 1.00 97.31 85 GLN A O 1
ATOM 680 N N . GLU A 1 86 ? 11.702 7.912 -14.221 1.00 97.19 86 GLU A N 1
ATOM 681 C CA . GLU A 1 86 ? 10.785 8.962 -13.757 1.00 97.19 86 GLU A CA 1
ATOM 682 C C . GLU A 1 86 ? 9.560 8.369 -13.051 1.00 97.19 86 GLU A C 1
ATOM 684 O O . GLU A 1 86 ? 9.234 8.796 -11.945 1.00 97.19 86 GLU A O 1
ATOM 689 N N . LEU A 1 87 ? 8.961 7.307 -13.598 1.00 94.94 87 LEU A N 1
ATOM 690 C CA . LEU A 1 87 ? 7.845 6.612 -12.949 1.00 94.94 87 LEU A CA 1
ATOM 691 C C . LEU A 1 87 ? 8.239 6.038 -11.575 1.00 94.94 87 LEU A C 1
ATOM 693 O O . LEU A 1 87 ? 7.478 6.133 -10.616 1.00 94.94 87 LEU A O 1
ATOM 697 N N . ILE A 1 88 ? 9.450 5.487 -11.438 1.00 95.50 88 ILE A N 1
ATOM 698 C CA . ILE A 1 88 ? 9.981 5.012 -10.148 1.00 95.50 88 ILE A CA 1
ATOM 699 C C . ILE A 1 88 ? 10.089 6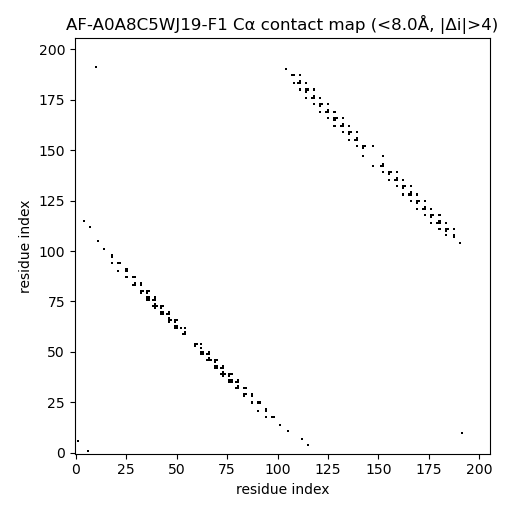.166 -9.137 1.00 95.50 88 ILE A C 1
ATOM 701 O O . ILE A 1 88 ? 9.789 5.973 -7.958 1.00 95.50 88 ILE A O 1
ATOM 705 N N . LYS A 1 89 ? 10.489 7.371 -9.565 1.00 95.44 89 LYS A N 1
ATOM 706 C CA . LYS A 1 89 ? 10.529 8.549 -8.678 1.00 95.44 89 LYS A CA 1
ATOM 707 C C . LYS A 1 89 ? 9.128 8.977 -8.245 1.00 95.44 89 LYS A C 1
ATOM 709 O O . LYS A 1 89 ? 8.938 9.312 -7.078 1.00 95.44 89 LYS A O 1
ATOM 714 N N . GLU A 1 90 ? 8.156 8.951 -9.153 1.00 92.75 90 GLU A N 1
ATOM 715 C CA . GLU A 1 90 ? 6.756 9.247 -8.833 1.00 92.75 90 GLU A CA 1
ATOM 716 C C . GLU A 1 90 ? 6.183 8.234 -7.834 1.00 92.75 90 GLU A C 1
ATOM 718 O O . GLU A 1 90 ? 5.576 8.632 -6.840 1.00 92.75 90 GLU A O 1
ATOM 723 N N . LEU A 1 91 ? 6.466 6.941 -8.022 1.00 90.62 91 LEU A N 1
ATOM 724 C CA . LEU A 1 91 ? 6.100 5.886 -7.073 1.00 90.62 91 LEU A CA 1
ATOM 725 C C . LEU A 1 91 ? 6.749 6.091 -5.699 1.00 90.62 91 LEU A C 1
ATOM 727 O O . LEU A 1 91 ? 6.092 5.896 -4.677 1.00 90.62 91 LEU A O 1
ATOM 731 N N . GLN A 1 92 ? 8.013 6.520 -5.649 1.00 90.06 92 GLN A N 1
ATOM 732 C CA . GLN A 1 92 ? 8.681 6.829 -4.383 1.00 90.06 92 GLN A CA 1
ATOM 733 C C . GLN A 1 92 ? 8.018 8.013 -3.671 1.00 90.06 92 GLN A C 1
ATOM 735 O O . GLN A 1 92 ? 7.747 7.939 -2.473 1.00 90.06 92 GLN A O 1
ATOM 740 N N . LYS A 1 93 ? 7.707 9.085 -4.406 1.00 90.38 93 LYS A N 1
ATOM 741 C CA . LYS A 1 93 ? 6.992 10.243 -3.860 1.00 90.38 93 LYS A CA 1
ATOM 742 C C . LYS A 1 93 ? 5.628 9.832 -3.302 1.00 90.38 93 LYS A C 1
ATOM 744 O O . LYS A 1 93 ? 5.283 10.210 -2.185 1.00 90.38 93 LYS A O 1
ATOM 749 N N . TYR A 1 94 ? 4.891 9.021 -4.054 1.00 87.50 94 TYR A N 1
ATOM 750 C CA . TYR A 1 94 ? 3.614 8.474 -3.619 1.00 87.50 94 TYR A CA 1
ATOM 751 C C . TYR A 1 94 ? 3.754 7.612 -2.355 1.00 87.50 94 TYR A C 1
ATOM 753 O O . TYR A 1 94 ? 2.971 7.763 -1.420 1.00 87.50 94 TYR A O 1
ATOM 761 N N . SER A 1 95 ? 4.787 6.768 -2.269 1.00 86.50 95 SER A N 1
ATOM 762 C CA . SER A 1 95 ? 5.095 5.992 -1.061 1.00 86.50 95 SER A CA 1
ATOM 763 C C . SER A 1 95 ? 5.316 6.898 0.158 1.00 86.50 95 SER A C 1
ATOM 765 O O . SER A 1 95 ? 4.784 6.635 1.239 1.00 86.50 95 SER A O 1
ATOM 767 N N . ASP A 1 96 ? 6.067 7.989 0.007 1.00 87.88 96 ASP A N 1
ATOM 768 C CA . ASP A 1 96 ? 6.329 8.928 1.103 1.00 87.88 96 ASP A CA 1
ATOM 769 C C . ASP A 1 96 ? 5.051 9.671 1.539 1.00 87.88 96 ASP A C 1
ATOM 771 O O . ASP A 1 96 ? 4.810 9.883 2.733 1.00 87.88 96 ASP A O 1
ATOM 775 N N . GLU A 1 97 ? 4.201 10.048 0.581 1.00 86.75 97 GLU A N 1
ATOM 776 C CA . GLU A 1 97 ? 2.880 10.632 0.834 1.00 86.75 97 GLU A CA 1
ATOM 777 C C . GLU A 1 97 ? 1.951 9.640 1.544 1.00 86.75 97 GLU A C 1
ATOM 779 O O . GLU A 1 97 ? 1.287 10.005 2.517 1.00 86.75 97 GLU A O 1
ATOM 784 N N . GLN A 1 98 ? 1.972 8.371 1.137 1.00 80.69 98 GLN A N 1
ATOM 785 C CA . GLN A 1 98 ? 1.225 7.285 1.763 1.00 80.69 98 GLN A CA 1
ATOM 786 C C . GLN A 1 98 ? 1.657 7.068 3.221 1.00 80.69 98 GLN A C 1
ATOM 788 O O . GLN A 1 98 ? 0.804 6.896 4.091 1.00 80.69 98 GLN A O 1
ATOM 793 N N . VAL A 1 99 ? 2.957 7.136 3.533 1.00 84.75 99 VAL A N 1
ATOM 794 C CA . VAL A 1 99 ? 3.465 7.071 4.918 1.00 84.75 99 VAL A CA 1
ATOM 795 C C . VAL A 1 99 ? 2.940 8.235 5.761 1.00 84.75 99 VAL A C 1
ATOM 797 O O . VAL A 1 99 ? 2.478 8.022 6.886 1.00 84.75 99 VAL A O 1
ATOM 800 N N . LYS A 1 100 ? 2.976 9.463 5.229 1.00 85.25 100 LYS A N 1
ATOM 801 C CA . LYS A 1 100 ? 2.462 10.655 5.926 1.00 85.25 100 LYS A CA 1
ATOM 802 C C . LYS A 1 100 ? 0.956 10.567 6.154 1.00 85.25 100 LYS A C 1
ATOM 804 O O . LYS A 1 100 ? 0.499 10.812 7.269 1.00 85.25 100 LYS A O 1
ATOM 809 N N . SER A 1 101 ? 0.206 10.185 5.122 1.00 81.50 101 SER A N 1
ATOM 810 C CA . SER A 1 101 ? -1.240 9.972 5.194 1.00 81.50 101 SER A CA 1
ATOM 811 C C . SER A 1 101 ? -1.581 8.907 6.234 1.00 81.50 101 SER A C 1
ATOM 813 O O . SER A 1 101 ? -2.387 9.171 7.117 1.00 81.50 101 SER A O 1
ATOM 815 N N . HIS A 1 102 ? -0.887 7.766 6.229 1.00 78.62 102 HIS A N 1
ATOM 816 C CA . HIS A 1 102 ? -1.104 6.704 7.208 1.00 78.62 102 HIS A CA 1
ATOM 817 C C . HIS A 1 102 ? -0.820 7.157 8.644 1.00 78.62 102 HIS A C 1
ATOM 819 O O . HIS A 1 102 ? -1.590 6.851 9.553 1.00 78.62 102 HIS A O 1
ATOM 825 N N . LYS A 1 103 ? 0.269 7.905 8.866 1.00 83.31 103 LYS A N 1
ATOM 826 C CA . LYS A 1 103 ? 0.571 8.470 10.187 1.00 83.31 103 LYS A CA 1
ATOM 827 C C . LYS A 1 103 ? -0.548 9.405 10.654 1.00 83.31 103 LYS A C 1
ATOM 829 O O . LYS A 1 103 ? -1.016 9.252 11.777 1.00 83.31 103 LYS A O 1
ATOM 834 N N . LYS A 1 104 ? -0.989 10.315 9.782 1.00 81.88 104 LYS A N 1
ATOM 835 C CA . LYS A 1 104 ? -2.079 11.252 10.069 1.00 81.88 104 LYS A CA 1
ATOM 836 C C . LYS A 1 104 ? -3.375 10.511 10.400 1.00 81.88 104 LYS A C 1
ATOM 838 O O . LYS A 1 104 ? -3.948 10.753 11.454 1.00 81.88 104 LYS A O 1
ATOM 843 N N . THR A 1 105 ? -3.785 9.560 9.562 1.00 78.06 105 THR A N 1
ATOM 844 C CA . THR A 1 105 ? -4.987 8.760 9.815 1.00 78.06 105 THR A CA 1
ATOM 845 C C . THR A 1 105 ? -4.873 8.024 11.141 1.00 78.06 105 THR A C 1
ATOM 847 O O . THR A 1 105 ? -5.794 8.100 11.938 1.00 78.06 105 THR A O 1
ATOM 850 N N . LYS A 1 106 ? -3.735 7.379 11.438 1.00 79.25 106 LYS A N 1
ATOM 851 C CA . LYS A 1 106 ? -3.517 6.694 12.721 1.00 79.25 106 LYS A CA 1
ATOM 852 C C . LYS A 1 106 ? -3.728 7.617 13.926 1.00 79.25 106 LYS A C 1
ATOM 854 O O . LYS A 1 106 ? -4.306 7.176 14.913 1.00 79.25 106 LYS A O 1
ATOM 859 N N . GLU A 1 107 ? -3.241 8.853 13.859 1.00 83.12 107 GLU A N 1
ATOM 860 C CA . GLU A 1 107 ? -3.431 9.857 14.913 1.00 83.12 107 GLU A CA 1
ATOM 861 C C . GLU A 1 107 ? -4.905 10.282 15.022 1.00 83.12 107 GLU A C 1
ATOM 863 O O . GLU A 1 107 ? -5.449 10.290 16.124 1.00 83.12 107 GLU A O 1
ATOM 868 N N . GLU A 1 108 ? -5.572 10.544 13.893 1.00 77.50 108 GLU A N 1
ATOM 869 C CA . GLU A 1 108 ? -6.995 10.924 13.837 1.00 77.50 108 GLU A CA 1
ATOM 870 C C . GLU A 1 108 ? -7.915 9.831 14.392 1.00 77.50 108 GLU A C 1
ATOM 872 O O . GLU A 1 108 ? -8.886 10.124 15.086 1.00 77.50 108 GLU A O 1
ATOM 877 N N . VAL A 1 109 ? -7.590 8.561 14.141 1.00 77.81 109 VAL A N 1
ATOM 878 C CA . VAL A 1 109 ? -8.423 7.427 14.556 1.00 77.81 109 VAL A CA 1
ATOM 879 C C . VAL A 1 109 ? -8.005 6.832 15.911 1.00 77.81 109 VAL A C 1
ATOM 881 O O . VAL A 1 109 ? -8.654 5.915 16.412 1.00 77.81 109 VAL A O 1
ATOM 884 N N . ALA A 1 110 ? -6.947 7.343 16.554 1.00 82.19 110 ALA A N 1
ATOM 885 C CA . ALA A 1 110 ? -6.460 6.828 17.840 1.00 82.19 110 ALA A CA 1
ATOM 886 C C . ALA A 1 110 ? -7.525 6.911 18.948 1.00 82.19 110 ALA A C 1
ATOM 888 O O . ALA A 1 110 ? -7.688 5.969 19.725 1.00 82.19 110 ALA A O 1
ATOM 889 N N . GLY A 1 111 ? -8.301 8.000 18.979 1.00 85.75 111 GLY A N 1
ATOM 890 C CA . GLY A 1 111 ? -9.409 8.159 19.926 1.00 85.75 111 GLY A CA 1
ATOM 891 C C . GLY A 1 111 ? -10.540 7.149 19.704 1.00 85.75 111 GLY A C 1
ATOM 892 O O . GLY A 1 111 ? -11.252 6.795 20.646 1.00 85.75 111 GLY A O 1
ATOM 893 N N . THR A 1 112 ? -10.692 6.652 18.477 1.00 86.31 112 THR A N 1
ATOM 894 C CA . THR A 1 112 ? -11.676 5.625 18.118 1.00 86.31 112 THR A CA 1
ATOM 895 C C . THR A 1 112 ? -11.281 4.270 18.680 1.00 86.31 112 THR A C 1
ATOM 897 O O . THR A 1 112 ? -12.142 3.553 19.184 1.00 86.31 112 THR A O 1
ATOM 900 N N . LEU A 1 113 ? -9.986 3.932 18.673 1.00 84.75 113 LEU A N 1
ATOM 901 C CA . LEU A 1 113 ? -9.488 2.702 19.294 1.00 84.75 113 LEU A CA 1
ATOM 902 C C . LEU A 1 113 ? -9.788 2.673 20.799 1.00 84.75 113 LEU A C 1
ATOM 904 O O . LEU A 1 113 ? -10.267 1.664 21.316 1.00 84.75 113 LEU A O 1
ATOM 908 N N . GLU A 1 114 ? -9.562 3.790 21.490 1.00 89.19 114 GLU A N 1
ATOM 909 C CA . GLU A 1 114 ? -9.899 3.919 22.909 1.00 89.19 114 GLU A CA 1
ATOM 910 C C . GLU A 1 114 ? -11.412 3.759 23.140 1.00 89.19 114 GLU A C 1
ATOM 912 O O . GLU A 1 114 ? -11.835 3.005 24.018 1.00 89.19 114 GLU A O 1
ATOM 917 N N . ALA A 1 115 ? -12.247 4.391 22.309 1.00 90.19 115 ALA A N 1
ATOM 918 C CA . ALA A 1 115 ? -13.699 4.256 22.401 1.00 90.19 115 ALA A CA 1
ATOM 919 C C . ALA A 1 115 ? -14.185 2.818 22.132 1.00 90.19 115 ALA A C 1
ATOM 921 O O . ALA A 1 115 ? -15.083 2.340 22.829 1.00 90.19 115 ALA A O 1
ATOM 922 N N . VAL A 1 116 ? -13.563 2.096 21.189 1.00 89.56 116 VAL A N 1
ATOM 923 C CA . VAL A 1 116 ? -13.816 0.666 20.920 1.00 89.56 116 VAL A CA 1
ATOM 924 C C . VAL A 1 116 ? -13.492 -0.186 22.155 1.00 89.56 116 VAL A C 1
ATOM 926 O O . VAL A 1 116 ? -14.302 -1.020 22.568 1.00 89.56 116 VAL A O 1
ATOM 929 N N . GLN A 1 117 ? -12.333 0.029 22.778 1.00 89.62 117 GLN A N 1
ATOM 930 C CA . GLN A 1 117 ? -11.930 -0.704 23.984 1.00 89.62 117 GLN A CA 1
ATOM 931 C C . GLN A 1 117 ? -12.865 -0.401 25.162 1.00 89.62 117 GLN A C 1
ATOM 933 O O . GLN A 1 117 ? -13.295 -1.312 25.879 1.00 89.62 117 GLN A O 1
ATOM 938 N N . ASN A 1 118 ? -13.245 0.867 25.323 1.00 92.88 118 ASN A N 1
ATOM 939 C CA . ASN A 1 118 ? -14.163 1.306 26.364 1.00 92.88 118 ASN A CA 1
ATOM 940 C C . ASN A 1 118 ? -15.555 0.690 26.189 1.00 92.88 118 ASN A C 1
ATOM 942 O O . ASN A 1 118 ? -16.094 0.160 27.165 1.00 92.88 118 ASN A O 1
ATOM 946 N N . ILE A 1 119 ? -16.123 0.687 24.972 1.00 93.00 119 ILE A N 1
ATOM 947 C CA . ILE A 1 119 ? -17.444 0.086 24.729 1.00 93.00 119 ILE A CA 1
ATOM 948 C C . ILE A 1 119 ? -17.416 -1.431 24.951 1.00 93.00 119 ILE A C 1
ATOM 950 O O . ILE A 1 119 ? -18.346 -1.976 25.548 1.00 93.00 119 ILE A O 1
AT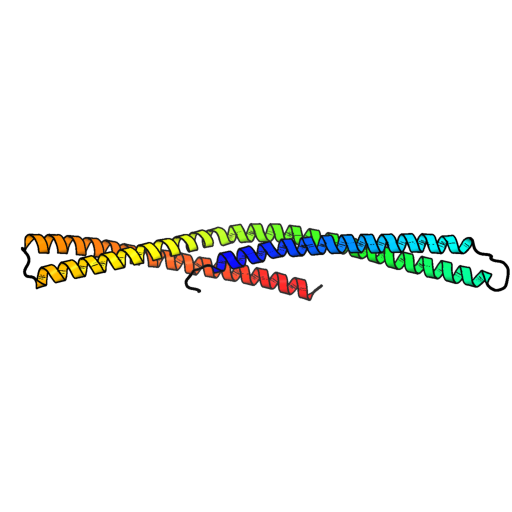OM 954 N N . GLN A 1 120 ? -16.343 -2.126 24.558 1.00 91.12 120 GLN A N 1
ATOM 955 C CA . GLN A 1 120 ? -16.183 -3.562 24.817 1.00 91.12 120 GLN A CA 1
ATOM 956 C C . GLN A 1 120 ? -16.121 -3.857 26.325 1.00 91.12 120 GLN A C 1
ATOM 958 O O . GLN A 1 120 ? -16.843 -4.729 26.819 1.00 91.12 120 GLN A O 1
ATOM 963 N N . SER A 1 121 ? -15.318 -3.091 27.069 1.00 94.25 121 SER A N 1
ATOM 964 C CA . SER A 1 121 ? -15.161 -3.233 28.521 1.00 94.25 121 SER A CA 1
ATOM 965 C C . SER A 1 121 ? -16.470 -2.976 29.276 1.00 94.25 121 SER A C 1
ATOM 967 O O . SER A 1 121 ? -16.910 -3.808 30.077 1.00 94.25 121 SER A O 1
ATOM 969 N N . ILE A 1 122 ? -17.159 -1.865 28.982 1.00 94.81 122 ILE A N 1
ATOM 970 C CA . ILE A 1 122 ? -18.411 -1.523 29.668 1.00 94.81 122 ILE A CA 1
ATOM 971 C C . ILE A 1 122 ? -19.554 -2.470 29.288 1.00 94.81 122 ILE A C 1
ATOM 973 O O . ILE A 1 122 ? -20.384 -2.772 30.140 1.00 94.81 122 ILE A O 1
ATOM 977 N N . THR A 1 123 ? -19.572 -3.009 28.063 1.00 93.88 123 THR A N 1
ATOM 978 C CA . THR A 1 123 ? -20.546 -4.039 27.656 1.00 93.88 123 THR A CA 1
ATOM 979 C C . THR A 1 123 ? -20.382 -5.308 28.494 1.00 93.88 123 THR A C 1
ATOM 981 O O . THR A 1 123 ? -21.367 -5.841 29.007 1.00 93.88 123 THR A O 1
ATOM 984 N N . GLN A 1 124 ? -19.143 -5.765 28.712 1.00 94.56 124 GLN A N 1
ATOM 985 C CA . GLN A 1 124 ? -18.876 -6.918 29.579 1.00 94.56 124 GLN A CA 1
ATOM 986 C C . GLN A 1 124 ? -19.247 -6.642 31.041 1.00 94.56 124 GLN A C 1
ATOM 988 O O . GLN A 1 124 ? -19.839 -7.497 31.704 1.00 94.56 124 GLN A O 1
ATOM 993 N N . ALA A 1 125 ? -18.919 -5.454 31.556 1.00 94.38 125 ALA A N 1
ATOM 994 C CA . ALA A 1 125 ? -19.272 -5.062 32.918 1.00 94.38 125 ALA A CA 1
ATOM 995 C C . ALA A 1 125 ? -20.796 -4.979 33.114 1.00 94.38 125 ALA A C 1
ATOM 997 O O . ALA A 1 125 ? -21.316 -5.472 34.115 1.00 94.38 125 ALA A O 1
ATOM 998 N N . LEU A 1 126 ? -21.514 -4.416 32.137 1.00 95.56 126 LEU A N 1
ATOM 999 C CA . LEU A 1 126 ? -22.970 -4.322 32.131 1.00 95.56 126 LEU A CA 1
ATOM 1000 C C . LEU A 1 126 ? -23.620 -5.707 32.164 1.00 95.56 126 LEU A C 1
ATOM 1002 O O . LEU A 1 126 ? -24.535 -5.930 32.957 1.00 95.56 126 LEU A O 1
ATOM 1006 N N . GLN A 1 127 ? -23.124 -6.642 31.352 1.00 95.31 127 GLN A N 1
ATOM 1007 C CA . GLN A 1 127 ? -23.632 -8.010 31.317 1.00 95.31 127 GLN A CA 1
ATOM 1008 C C . GLN A 1 127 ? -23.451 -8.715 32.672 1.00 95.31 127 GLN A C 1
ATOM 1010 O O . GLN A 1 127 ? -24.414 -9.254 33.215 1.00 95.31 127 GLN A O 1
ATOM 1015 N N . LYS A 1 128 ? -22.262 -8.612 33.282 1.00 96.00 128 LYS A N 1
ATOM 1016 C CA . LYS A 1 128 ? -21.998 -9.160 34.626 1.00 96.00 128 LYS A CA 1
ATOM 1017 C C . LYS A 1 128 ? -22.893 -8.532 35.700 1.00 96.00 128 LYS A C 1
ATOM 1019 O O . LYS A 1 128 ? -23.404 -9.235 36.570 1.00 96.00 128 LYS A O 1
ATOM 1024 N N . ALA A 1 129 ? -23.101 -7.215 35.648 1.00 95.31 129 ALA A N 1
ATOM 1025 C CA . ALA A 1 129 ? -23.969 -6.514 36.593 1.00 95.31 129 ALA A CA 1
ATOM 1026 C C . ALA A 1 129 ? -25.440 -6.939 36.445 1.00 95.31 129 ALA A C 1
ATOM 1028 O O . ALA A 1 129 ? -26.124 -7.130 37.451 1.00 95.31 129 ALA A O 1
ATOM 1029 N N . LYS A 1 130 ? -25.908 -7.146 35.206 1.00 96.75 130 LYS A N 1
ATOM 1030 C CA . LYS A 1 130 ? -27.254 -7.649 34.898 1.00 96.75 130 LYS A CA 1
ATOM 1031 C C . LYS A 1 130 ? -27.469 -9.064 35.436 1.00 96.75 130 LYS A C 1
ATOM 1033 O O . LYS A 1 130 ? -28.484 -9.329 36.074 1.00 96.75 130 LYS A O 1
ATOM 1038 N N . GLU A 1 131 ? -26.513 -9.962 35.211 1.00 96.69 131 GLU A N 1
ATOM 1039 C CA . GLU A 1 131 ? -26.552 -11.336 35.727 1.00 96.69 131 GLU A CA 1
ATOM 1040 C C . GLU A 1 131 ? -26.586 -11.357 37.258 1.00 96.69 131 GLU A C 1
ATOM 1042 O O . GLU A 1 131 ? -27.433 -12.027 37.851 1.00 96.69 131 GLU A O 1
ATOM 1047 N N . LEU A 1 132 ? -25.729 -10.562 37.909 1.00 96.31 132 LEU A N 1
ATOM 1048 C CA . LEU A 1 132 ? -25.708 -10.448 39.365 1.00 96.31 132 LEU A CA 1
ATOM 1049 C C . LEU A 1 132 ? -27.026 -9.891 39.920 1.00 96.31 132 LEU A C 1
ATOM 1051 O O . LEU A 1 132 ? -27.538 -10.419 40.906 1.00 96.31 132 LEU A O 1
ATOM 1055 N N . TYR A 1 133 ? -27.577 -8.847 39.295 1.00 96.19 133 TYR A N 1
ATOM 1056 C CA . TYR A 1 133 ? -28.886 -8.292 39.643 1.00 96.19 133 TYR A CA 1
ATOM 1057 C C . TYR A 1 133 ? -29.976 -9.369 39.588 1.00 96.19 133 TYR A C 1
ATOM 1059 O O . TYR A 1 133 ? -30.670 -9.574 40.584 1.00 96.19 133 TYR A O 1
ATOM 1067 N N . ASN A 1 134 ? -30.053 -10.123 38.487 1.00 95.75 134 ASN A N 1
ATOM 1068 C CA . ASN A 1 134 ? -31.037 -11.192 38.320 1.00 95.75 134 ASN A CA 1
ATOM 1069 C C . ASN A 1 134 ? -30.911 -12.259 39.417 1.00 95.75 134 ASN A C 1
ATOM 1071 O O . ASN A 1 134 ? -31.912 -12.617 40.034 1.00 95.75 134 ASN A O 1
ATOM 1075 N N . VAL A 1 135 ? -29.689 -12.719 39.714 1.00 96.94 135 VAL A N 1
ATOM 1076 C CA . VAL A 1 135 ? -29.440 -13.695 40.790 1.00 96.94 135 VAL A CA 1
ATOM 1077 C C . VAL A 1 135 ? -29.926 -13.158 42.138 1.00 96.94 135 VAL A C 1
ATOM 1079 O O . VAL A 1 135 ? -30.631 -13.858 42.858 1.00 96.94 135 VAL A O 1
ATOM 1082 N N . LYS A 1 136 ? -29.608 -11.902 42.485 1.00 95.81 136 LYS A N 1
ATOM 1083 C CA . LYS A 1 136 ? -30.016 -11.320 43.776 1.00 95.81 136 LYS A CA 1
ATOM 1084 C C . LYS A 1 136 ? -31.514 -11.063 43.886 1.00 95.81 136 LYS A C 1
ATOM 1086 O O . LYS A 1 136 ? -32.053 -11.209 44.982 1.00 95.81 136 LYS A O 1
ATOM 1091 N N . CYS A 1 137 ? -32.184 -10.730 42.789 1.00 92.62 137 CYS A N 1
ATOM 1092 C CA . CYS A 1 137 ? -33.639 -10.623 42.759 1.00 92.62 137 CYS A CA 1
ATOM 1093 C C . CYS A 1 137 ? -34.309 -11.985 42.965 1.00 92.62 137 CYS A C 1
ATOM 1095 O O . CYS A 1 137 ? -35.180 -12.098 43.825 1.00 92.62 137 CYS A O 1
ATOM 1097 N N . VAL A 1 138 ? -33.853 -13.023 42.256 1.00 95.19 138 VAL A N 1
ATOM 1098 C CA . VAL A 1 138 ? -34.382 -14.388 42.402 1.00 95.19 138 VAL A CA 1
ATOM 1099 C C . VAL A 1 138 ? -34.151 -14.929 43.817 1.00 95.19 138 VAL A C 1
ATOM 1101 O O . VAL A 1 138 ? -35.085 -15.451 44.422 1.00 95.19 138 VAL A O 1
ATOM 1104 N N . ASP A 1 139 ? -32.949 -14.751 44.379 1.00 93.69 139 ASP A N 1
ATOM 1105 C CA . ASP A 1 139 ? -32.627 -15.153 45.757 1.00 93.69 139 ASP A CA 1
ATOM 1106 C C . ASP A 1 139 ? -33.579 -14.492 46.773 1.00 93.69 139 ASP A C 1
ATOM 1108 O O . ASP A 1 139 ? -34.096 -15.149 47.680 1.00 93.69 139 ASP A O 1
ATOM 1112 N N . HIS A 1 140 ? -33.828 -13.187 46.619 1.00 92.12 140 HIS A N 1
ATOM 1113 C CA . HIS A 1 140 ? -34.717 -12.432 47.501 1.00 92.12 140 HIS A CA 1
ATOM 1114 C C . HIS A 1 140 ? -36.177 -12.896 47.384 1.00 92.12 140 HIS A C 1
ATOM 1116 O O . HIS A 1 140 ? -36.836 -13.109 48.404 1.00 92.12 140 HIS A O 1
ATOM 1122 N N . GLU A 1 141 ? -36.681 -13.106 46.165 1.00 93.31 141 GLU A N 1
ATOM 1123 C CA . GLU A 1 141 ? -38.038 -13.617 45.949 1.00 93.31 141 GLU A CA 1
ATOM 1124 C C . GLU A 1 141 ? -38.228 -15.031 46.497 1.00 93.31 141 GLU A C 1
ATOM 1126 O O . GLU A 1 141 ? -39.276 -15.333 47.069 1.00 93.31 141 GLU A O 1
ATOM 1131 N N . LYS A 1 142 ? -37.216 -15.891 46.351 1.00 94.94 142 LYS A N 1
ATOM 1132 C CA . LYS A 1 142 ? -37.234 -17.255 46.878 1.00 94.94 142 LYS A CA 1
ATOM 1133 C C . LYS A 1 142 ? -37.357 -17.257 48.402 1.00 94.94 142 LYS A C 1
ATOM 1135 O O . LYS A 1 142 ? -38.284 -17.869 48.924 1.00 94.94 142 LYS A O 1
ATOM 1140 N N . LEU A 1 143 ? -36.505 -16.502 49.102 1.00 93.50 143 LEU A N 1
ATOM 1141 C CA . LEU A 1 143 ? -36.558 -16.385 50.567 1.00 93.50 143 LEU A CA 1
ATOM 1142 C C . LEU A 1 143 ? -37.907 -15.846 51.063 1.00 93.50 143 LEU A C 1
ATOM 1144 O O . LEU A 1 143 ? -38.408 -16.281 52.099 1.00 93.50 143 LEU A O 1
ATOM 1148 N N . LYS A 1 144 ? -38.520 -14.931 50.302 1.00 91.69 144 LYS A N 1
ATOM 1149 C CA . LYS A 1 144 ? -39.853 -14.402 50.601 1.00 91.69 144 LYS A CA 1
ATOM 1150 C C . LYS A 1 144 ? -40.954 -15.457 50.423 1.00 91.69 144 LYS A C 1
ATOM 1152 O O . LYS A 1 144 ? -41.871 -15.502 51.236 1.00 91.69 144 LYS A O 1
ATOM 1157 N N . LYS A 1 145 ? -40.873 -16.301 49.387 1.00 94.31 145 LYS A N 1
ATO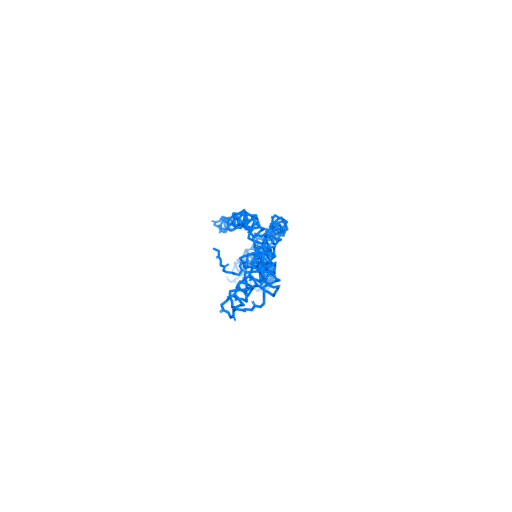M 1158 C CA . LYS A 1 145 ? -41.837 -17.390 49.124 1.00 94.31 145 LYS A CA 1
ATOM 1159 C C . LYS A 1 145 ? -41.712 -18.545 50.118 1.00 94.31 145 LYS A C 1
ATOM 1161 O O . LYS A 1 145 ? -42.720 -19.134 50.482 1.00 94.31 145 LYS A O 1
ATOM 1166 N N . GLU A 1 146 ? -40.495 -18.849 50.558 1.00 94.44 146 GLU A N 1
ATOM 1167 C CA . GLU A 1 146 ? -40.205 -19.930 51.510 1.00 94.44 146 GLU A CA 1
ATOM 1168 C C . GLU A 1 146 ? -40.497 -19.547 52.972 1.00 94.44 146 GLU A C 1
ATOM 1170 O O . GLU A 1 146 ? -40.365 -20.384 53.859 1.00 94.44 146 GLU A O 1
ATOM 1175 N N . GLY A 1 147 ? -40.903 -18.299 53.241 1.00 89.94 147 GLY A N 1
ATOM 1176 C CA . GLY A 1 147 ? -41.213 -17.844 54.598 1.00 89.94 147 GLY A CA 1
ATOM 1177 C C . GLY A 1 147 ? -39.983 -17.790 55.509 1.00 89.94 147 GLY A C 1
ATOM 1178 O O . GLY A 1 147 ? -40.085 -18.091 56.698 1.00 89.94 147 GLY A O 1
ATOM 1179 N N . ALA A 1 148 ? -38.816 -17.436 54.957 1.00 92.62 148 ALA A N 1
ATOM 1180 C CA . ALA A 1 148 ? -37.579 -17.305 55.721 1.00 92.62 148 ALA A CA 1
ATOM 1181 C C . ALA A 1 148 ? -37.689 -16.245 56.836 1.00 92.62 148 ALA A C 1
ATOM 1183 O O . ALA A 1 148 ? -38.588 -15.401 56.847 1.00 92.62 148 ALA A O 1
ATOM 1184 N N . GLN A 1 149 ? -36.740 -16.259 57.775 1.00 93.62 149 GLN A N 1
ATOM 1185 C CA . GLN A 1 149 ? -36.736 -15.316 58.894 1.00 93.62 149 GLN A CA 1
ATOM 1186 C C . GLN A 1 149 ? -36.700 -13.856 58.401 1.00 93.62 149 GLN A C 1
ATOM 1188 O O . GLN A 1 149 ? -35.944 -13.548 57.471 1.00 93.62 149 GLN A O 1
ATOM 1193 N N . PRO A 1 150 ? -37.428 -12.920 59.047 1.00 92.00 150 PRO A N 1
ATOM 1194 C CA . PRO A 1 150 ? -37.497 -11.520 58.613 1.00 92.00 150 PRO A CA 1
ATOM 1195 C C . PRO A 1 150 ? -36.123 -10.866 58.408 1.00 92.00 150 PRO A C 1
ATOM 1197 O O . PRO A 1 150 ? -35.905 -10.154 57.430 1.00 92.00 150 PRO A O 1
ATOM 1200 N N . LYS A 1 151 ? -35.162 -11.186 59.283 1.00 93.56 151 LYS A N 1
ATOM 1201 C CA . LYS A 1 151 ? -33.779 -10.694 59.219 1.00 93.56 151 LYS A CA 1
ATOM 1202 C C . LYS A 1 151 ? -33.021 -11.172 57.972 1.00 93.56 151 LYS A C 1
ATOM 1204 O O . LYS A 1 151 ? -32.208 -10.431 57.417 1.00 93.56 151 LYS A O 1
ATOM 1209 N N . ASP A 1 152 ? -33.271 -12.401 57.524 1.00 92.12 152 ASP A N 1
ATOM 1210 C CA . ASP A 1 152 ? -32.626 -12.965 56.335 1.00 92.12 152 ASP A CA 1
ATOM 1211 C C . ASP A 1 152 ? -33.225 -12.388 55.047 1.00 92.12 152 ASP A C 1
ATOM 1213 O O . ASP A 1 152 ? -32.486 -12.090 54.103 1.00 92.12 152 ASP A O 1
ATOM 1217 N N . ILE A 1 153 ? -34.540 -12.140 55.039 1.00 92.12 153 ILE A N 1
ATOM 1218 C CA . ILE A 1 153 ? -35.237 -11.440 53.950 1.00 92.12 153 ILE A CA 1
ATOM 1219 C C . ILE A 1 153 ? -34.718 -10.002 53.828 1.00 92.12 153 ILE A C 1
ATOM 1221 O O . ILE A 1 153 ? -34.361 -9.569 52.732 1.00 92.12 153 ILE A O 1
ATOM 1225 N N . GLU A 1 154 ? -34.597 -9.275 54.940 1.00 94.00 154 GLU A N 1
ATOM 1226 C CA . GLU A 1 154 ? -34.063 -7.908 54.958 1.00 94.00 154 GLU A CA 1
ATOM 1227 C C . GLU A 1 154 ? -32.622 -7.855 54.421 1.00 94.00 154 GLU A C 1
ATOM 1229 O O . GLU A 1 154 ? -32.286 -7.036 53.560 1.00 94.00 154 GLU A O 1
ATOM 1234 N N . LYS A 1 155 ? -31.770 -8.799 54.840 1.00 95.19 155 LYS A N 1
ATOM 1235 C CA . LYS A 1 155 ? -30.395 -8.923 54.337 1.00 95.19 155 LYS A CA 1
ATOM 1236 C C . LYS A 1 155 ? -30.343 -9.210 52.832 1.00 95.19 155 LYS A C 1
ATOM 1238 O O . LYS A 1 155 ? -29.458 -8.689 52.146 1.00 95.19 155 LYS A O 1
ATOM 1243 N N . ALA A 1 156 ? -31.243 -10.044 52.310 1.00 93.38 156 ALA A N 1
ATOM 1244 C CA . ALA A 1 156 ? -31.341 -10.326 50.879 1.00 93.38 156 ALA A CA 1
ATOM 1245 C C . ALA A 1 156 ? -31.853 -9.111 50.088 1.00 93.38 156 ALA A C 1
ATOM 1247 O O . ALA A 1 156 ? -31.276 -8.781 49.051 1.00 93.38 156 ALA A O 1
ATOM 1248 N N . SER A 1 157 ? -32.842 -8.391 50.625 1.00 93.69 157 SER A N 1
ATOM 1249 C CA . SER A 1 157 ? -33.359 -7.138 50.065 1.00 93.69 157 SER A CA 1
ATOM 1250 C C . SER A 1 157 ? -32.256 -6.082 49.921 1.00 93.69 157 SER A C 1
ATOM 1252 O O . SER A 1 157 ? -32.058 -5.534 48.838 1.00 93.69 157 SER A O 1
ATOM 1254 N N . LEU A 1 158 ? -31.431 -5.882 50.957 1.00 95.56 158 LEU A N 1
ATOM 1255 C CA . LEU A 1 158 ? -30.285 -4.963 50.898 1.00 95.56 158 LEU A CA 1
ATOM 1256 C C . LEU A 1 158 ? -29.263 -5.358 49.818 1.00 95.56 158 LEU A C 1
ATOM 1258 O O . LEU A 1 158 ? -28.701 -4.493 49.143 1.00 95.56 158 LEU A O 1
ATOM 1262 N N . LYS A 1 159 ? -29.010 -6.660 49.625 1.00 95.38 159 LYS A N 1
ATOM 1263 C CA . LYS A 1 159 ? -28.121 -7.150 48.556 1.00 95.38 159 LYS A CA 1
ATOM 1264 C C . LYS A 1 159 ? -28.717 -6.915 47.165 1.00 95.38 159 LYS A C 1
ATOM 1266 O O . LYS A 1 159 ? -27.981 -6.503 46.271 1.00 95.38 159 LYS A O 1
ATOM 1271 N N . ALA A 1 160 ? -30.017 -7.151 46.989 1.00 94.62 160 ALA A N 1
ATOM 1272 C CA . ALA A 1 160 ? -30.724 -6.880 45.740 1.00 94.62 160 ALA A CA 1
ATOM 1273 C C . ALA A 1 160 ? -30.751 -5.375 45.420 1.00 94.62 160 ALA A C 1
ATOM 1275 O O . ALA A 1 160 ? -30.485 -4.987 44.282 1.00 94.62 160 ALA A O 1
ATOM 1276 N N . GLY A 1 161 ? -30.958 -4.518 46.426 1.00 94.94 161 GLY A N 1
ATOM 1277 C CA . GLY A 1 161 ? -30.872 -3.060 46.292 1.00 94.94 161 GLY A CA 1
ATOM 1278 C C . GLY A 1 161 ? -29.498 -2.601 45.799 1.00 94.94 161 GLY A C 1
ATOM 1279 O O . GLY A 1 161 ? -29.404 -1.920 44.779 1.00 94.94 161 GLY A O 1
ATOM 1280 N N . LYS A 1 162 ? -28.416 -3.079 46.429 1.00 95.56 162 LYS A N 1
ATOM 1281 C CA . LYS A 1 162 ? -27.037 -2.787 45.987 1.00 95.56 162 LYS A CA 1
ATOM 1282 C C . LYS A 1 162 ? -26.755 -3.266 44.560 1.00 95.56 162 LYS A C 1
ATOM 1284 O O . LYS A 1 162 ? -26.117 -2.552 43.787 1.00 95.56 162 LYS A O 1
ATOM 1289 N N . ALA A 1 163 ? -27.225 -4.461 44.195 1.00 94.88 163 ALA A N 1
ATOM 1290 C CA . ALA A 1 163 ? -27.074 -4.981 42.836 1.00 94.88 163 ALA A CA 1
ATOM 1291 C C . ALA A 1 163 ? -27.864 -4.144 41.810 1.00 94.88 163 ALA A C 1
ATOM 1293 O O . ALA A 1 163 ? -27.364 -3.889 40.717 1.00 94.88 163 ALA A O 1
ATOM 1294 N N . THR A 1 164 ? -29.048 -3.649 42.185 1.00 95.31 164 THR A N 1
ATOM 1295 C CA . THR A 1 164 ? -29.881 -2.762 41.355 1.00 95.31 164 THR A CA 1
ATOM 1296 C C . THR A 1 164 ? -29.190 -1.426 41.090 1.00 95.31 164 THR A C 1
ATOM 1298 O O . THR A 1 164 ? -29.116 -0.990 39.942 1.00 95.31 164 THR A O 1
ATOM 1301 N N . GLU A 1 165 ? -28.645 -0.783 42.126 1.00 96.12 165 GLU A N 1
ATOM 1302 C CA . GLU A 1 165 ? -27.890 0.469 41.979 1.00 96.12 165 GLU A CA 1
ATOM 1303 C C . GLU A 1 165 ? -26.632 0.281 41.126 1.00 96.12 165 GLU A C 1
ATOM 1305 O O . GLU A 1 165 ? -26.332 1.108 40.263 1.00 96.12 165 GLU A O 1
ATOM 1310 N N . SER A 1 166 ? -25.909 -0.825 41.329 1.00 94.94 166 SER A N 1
ATOM 1311 C CA . SER A 1 166 ? -24.733 -1.163 40.525 1.00 94.94 166 SER A CA 1
ATOM 1312 C C . SER A 1 166 ? -25.088 -1.373 39.050 1.00 94.94 166 SER A C 1
ATOM 1314 O O . SER A 1 166 ? -24.398 -0.837 38.179 1.00 94.94 166 SER A O 1
ATOM 1316 N N . TYR A 1 167 ? -26.180 -2.089 38.764 1.00 95.81 167 TYR A N 1
ATOM 1317 C CA . TYR A 1 167 ? -26.666 -2.299 37.403 1.00 95.81 167 TYR A CA 1
ATOM 1318 C C . TYR A 1 167 ? -27.118 -0.987 36.749 1.00 95.81 167 TYR A C 1
ATOM 1320 O O . TYR A 1 167 ? -26.649 -0.680 35.655 1.00 95.81 167 TYR A O 1
ATOM 1328 N N . LYS A 1 168 ? -27.926 -0.159 37.433 1.00 95.38 168 LYS A N 1
ATOM 1329 C CA . LYS A 1 168 ? -28.327 1.173 36.936 1.00 95.38 168 LYS A CA 1
ATOM 1330 C C . LYS A 1 168 ? -27.121 2.043 36.583 1.00 95.38 168 LYS A C 1
ATOM 1332 O O . LYS A 1 168 ? -27.056 2.578 35.482 1.00 95.38 168 LYS A O 1
ATOM 1337 N N . ARG A 1 169 ? -26.118 2.098 37.464 1.00 94.69 169 ARG A N 1
ATOM 1338 C CA . ARG A 1 169 ? -24.880 2.846 37.212 1.00 94.69 169 ARG A CA 1
ATOM 1339 C C . ARG A 1 169 ? -24.123 2.325 35.987 1.00 94.69 169 ARG A C 1
ATOM 1341 O O . ARG A 1 169 ? -23.531 3.113 35.254 1.00 94.69 169 ARG A O 1
ATOM 1348 N N . CYS A 1 170 ? -24.115 1.010 35.757 1.00 93.19 170 CYS A N 1
ATOM 1349 C CA . CYS A 1 170 ? -23.512 0.436 34.551 1.00 93.19 170 CYS A CA 1
ATOM 1350 C C . CYS A 1 170 ? -24.301 0.797 33.287 1.00 93.19 170 CYS A C 1
ATOM 1352 O O . CYS A 1 170 ? -23.676 1.075 32.269 1.00 93.19 170 CYS A O 1
ATOM 1354 N N . VAL A 1 171 ? -25.637 0.835 33.347 1.00 95.38 171 VAL A N 1
ATOM 1355 C CA . VAL A 1 171 ? -26.496 1.255 32.223 1.00 95.38 171 VAL A CA 1
ATOM 1356 C C . VAL A 1 171 ? -26.231 2.715 31.845 1.00 95.38 171 VAL A C 1
ATOM 1358 O O . VAL A 1 171 ? -26.027 3.012 30.671 1.00 95.38 171 VAL A O 1
ATOM 1361 N N . GLU A 1 172 ? -26.171 3.616 32.827 1.00 94.25 172 GLU A N 1
ATOM 1362 C CA . GLU A 1 172 ? -25.882 5.041 32.602 1.00 94.25 172 GLU A CA 1
ATOM 1363 C C . GLU A 1 172 ? -24.495 5.245 31.977 1.00 94.25 172 GLU A C 1
ATOM 1365 O O . GLU A 1 172 ? -24.352 5.949 30.977 1.00 94.25 172 GLU A O 1
ATOM 1370 N N . LYS A 1 173 ? -23.473 4.563 32.512 1.00 94.62 173 LYS A N 1
ATOM 1371 C CA . LYS A 1 173 ? -22.121 4.585 31.937 1.00 94.62 173 LYS A CA 1
ATOM 1372 C C . LYS A 1 173 ? -22.082 4.009 30.524 1.00 94.62 173 LYS A C 1
ATOM 1374 O O . LYS A 1 173 ? -21.414 4.574 29.665 1.00 94.62 173 LYS A O 1
ATOM 1379 N N . TYR A 1 174 ? -22.787 2.904 30.280 1.00 94.50 174 TYR A N 1
ATOM 1380 C CA . TYR A 1 174 ? -22.874 2.294 28.956 1.00 94.50 174 TYR A CA 1
ATOM 1381 C C . TYR A 1 174 ? -23.464 3.270 27.936 1.00 94.50 174 TYR A C 1
ATOM 1383 O O . TYR A 1 174 ? -22.905 3.404 26.855 1.00 94.50 174 TYR A O 1
ATOM 1391 N N . ALA A 1 175 ? -24.540 3.987 28.279 1.00 93.62 175 ALA A N 1
ATOM 1392 C CA . ALA A 1 175 ? -25.155 4.962 27.380 1.00 93.62 175 ALA A CA 1
ATOM 1393 C C . ALA A 1 175 ? -24.172 6.075 26.974 1.00 93.62 175 ALA A C 1
ATOM 1395 O O . ALA A 1 175 ? -24.041 6.365 25.786 1.00 93.62 175 ALA A O 1
ATOM 1396 N N . ALA A 1 176 ? -23.428 6.633 27.936 1.00 93.12 176 ALA A N 1
ATOM 1397 C CA . ALA A 1 176 ? -22.424 7.663 27.665 1.00 93.12 176 ALA A CA 1
ATOM 1398 C C . ALA A 1 176 ? -21.277 7.148 26.774 1.00 93.12 176 ALA A C 1
ATOM 1400 O O . ALA A 1 176 ? -20.929 7.782 25.781 1.00 93.12 176 ALA A O 1
ATOM 1401 N N . VAL A 1 177 ? -20.726 5.970 27.089 1.00 93.69 177 VAL A N 1
ATOM 1402 C CA . VAL A 1 177 ? -19.645 5.356 26.295 1.00 93.69 177 VAL A CA 1
ATOM 1403 C C . VAL A 1 177 ? -20.129 4.971 24.896 1.00 93.69 177 VAL A C 1
ATOM 1405 O O . VAL A 1 177 ? -19.382 5.094 23.930 1.00 93.69 177 VAL A O 1
ATOM 1408 N N . LYS A 1 178 ? -21.385 4.529 24.764 1.00 92.06 178 LYS A N 1
ATOM 1409 C CA . LYS A 1 178 ? -21.984 4.189 23.472 1.00 92.06 178 LYS A CA 1
ATOM 1410 C C . LYS A 1 178 ? -22.097 5.414 22.566 1.00 92.06 178 LYS A C 1
ATOM 1412 O O . LYS A 1 178 ? -21.769 5.299 21.391 1.00 92.06 178 LYS A O 1
ATOM 1417 N N . MET A 1 179 ? -22.509 6.565 23.102 1.00 92.81 179 MET A N 1
ATOM 1418 C CA . MET A 1 179 ? -22.572 7.811 22.330 1.00 92.81 179 MET A CA 1
ATOM 1419 C C . MET A 1 179 ? -21.188 8.253 21.830 1.00 92.81 179 MET A C 1
ATOM 1421 O O . MET A 1 179 ? -21.052 8.549 20.645 1.00 92.81 179 MET A O 1
ATOM 1425 N N . ASP A 1 180 ? -20.162 8.239 22.693 1.00 91.69 180 ASP A N 1
ATOM 1426 C CA . ASP A 1 180 ? -18.778 8.572 22.295 1.00 91.69 180 ASP A CA 1
ATOM 1427 C C . ASP A 1 180 ? -18.258 7.618 21.208 1.00 91.69 180 ASP A C 1
ATOM 1429 O O . ASP A 1 180 ? -17.688 8.045 20.204 1.00 91.69 180 ASP A O 1
ATOM 1433 N N . PHE A 1 181 ? -18.521 6.318 21.368 1.00 90.94 181 PHE A N 1
ATOM 1434 C CA . PHE A 1 181 ? -18.165 5.308 20.377 1.00 90.94 181 PHE A CA 1
ATOM 1435 C C . PHE A 1 181 ? -18.857 5.536 19.028 1.00 90.94 181 PHE A C 1
ATOM 1437 O O . PHE A 1 181 ? -18.188 5.517 17.997 1.00 90.94 181 PHE A O 1
ATOM 1444 N N . GLU A 1 182 ? -20.174 5.760 19.010 1.00 88.69 182 GLU A N 1
ATOM 1445 C CA . GLU A 1 182 ? -20.925 5.984 17.769 1.00 88.69 182 GLU A CA 1
ATOM 1446 C C . GLU A 1 182 ? -20.437 7.234 17.028 1.00 88.69 182 GLU A C 1
ATOM 1448 O O . GLU A 1 182 ? -20.246 7.177 15.811 1.00 88.69 182 GLU A O 1
ATOM 1453 N N . GLN A 1 183 ? -20.163 8.322 17.755 1.00 89.06 183 GLN A N 1
ATOM 1454 C CA . GLN A 1 183 ? -19.617 9.549 17.181 1.00 89.06 183 GLN A CA 1
ATOM 1455 C C . GLN A 1 183 ? -18.240 9.312 16.545 1.00 89.06 183 GLN A C 1
ATOM 1457 O O . GLN A 1 183 ? -18.061 9.552 15.350 1.00 89.06 183 GLN A O 1
ATOM 1462 N N . LYS A 1 184 ? -17.275 8.783 17.308 1.00 86.62 184 LYS A N 1
ATOM 1463 C CA . LYS A 1 184 ? -15.903 8.583 16.811 1.00 86.62 184 LYS A CA 1
ATOM 1464 C C . LYS A 1 184 ? -15.824 7.563 15.678 1.00 86.62 184 LYS A C 1
ATOM 1466 O O . LYS A 1 184 ? -15.025 7.714 14.751 1.00 86.62 184 LYS A O 1
ATOM 1471 N N . MET A 1 185 ? -16.673 6.535 15.710 1.00 84.00 185 MET A N 1
ATOM 1472 C CA . MET A 1 185 ? -16.787 5.575 14.612 1.00 84.00 185 MET A CA 1
ATOM 1473 C C . MET A 1 185 ? -17.340 6.216 13.337 1.00 84.00 185 MET A C 1
ATOM 1475 O O . MET A 1 185 ? -16.863 5.881 12.253 1.00 84.00 185 MET A O 1
ATOM 1479 N N . ALA A 1 186 ? -18.314 7.126 13.440 1.00 83.00 186 ALA A N 1
ATOM 1480 C CA . ALA A 1 186 ? -18.852 7.842 12.284 1.00 83.00 186 ALA A CA 1
ATOM 1481 C C . ALA A 1 186 ? -17.799 8.765 11.649 1.00 83.00 186 ALA A C 1
ATOM 1483 O O . ALA A 1 186 ? -17.596 8.718 10.435 1.00 83.00 186 ALA A O 1
ATOM 1484 N N . GLU A 1 187 ? -17.075 9.527 12.473 1.00 82.44 187 GLU A N 1
ATOM 1485 C CA . GLU A 1 187 ? -15.967 10.384 12.030 1.00 82.44 187 GLU A CA 1
ATOM 1486 C C . GLU A 1 187 ? -14.871 9.554 11.339 1.00 82.44 187 GLU A C 1
ATOM 1488 O O . GLU A 1 187 ? -14.447 9.863 10.225 1.00 82.44 187 GLU A O 1
ATOM 1493 N N . THR A 1 188 ? -14.484 8.424 11.939 1.00 79.69 188 THR A N 1
ATOM 1494 C CA . THR A 1 188 ? -13.478 7.510 11.372 1.00 79.69 188 THR A CA 1
ATOM 1495 C C . THR A 1 188 ? -13.924 6.904 10.045 1.00 79.69 188 THR A C 1
ATOM 1497 O O . THR A 1 188 ? -13.142 6.860 9.098 1.00 79.69 188 THR A O 1
ATOM 1500 N N . ALA A 1 189 ? -15.182 6.466 9.938 1.00 75.94 189 ALA A N 1
ATOM 1501 C CA . ALA A 1 189 ? -15.715 5.908 8.698 1.00 75.94 189 ALA A CA 1
ATOM 1502 C C . ALA A 1 189 ? -15.689 6.933 7.551 1.00 75.94 189 ALA A C 1
ATOM 1504 O O . ALA A 1 189 ? -15.376 6.578 6.415 1.00 75.94 189 ALA A O 1
ATOM 1505 N N . GLN A 1 190 ? -15.956 8.210 7.843 1.00 74.31 190 GLN A N 1
ATOM 1506 C CA . GLN A 1 190 ? -15.870 9.291 6.861 1.00 74.31 190 GLN A CA 1
ATOM 1507 C C . GLN A 1 190 ? -14.421 9.561 6.417 1.00 74.31 190 GLN A C 1
ATOM 1509 O O . GLN A 1 190 ? -14.164 9.752 5.224 1.00 74.31 190 GLN A O 1
ATOM 1514 N N . VAL A 1 191 ? -13.459 9.515 7.345 1.00 70.88 191 VAL A N 1
ATOM 1515 C CA . VAL A 1 191 ? -12.024 9.618 7.027 1.00 70.88 191 VAL A CA 1
ATOM 1516 C C . VAL A 1 191 ? -11.578 8.450 6.142 1.00 70.88 191 VAL A C 1
ATOM 1518 O O . VAL A 1 191 ? -10.916 8.670 5.131 1.00 70.88 191 VAL A O 1
ATOM 1521 N N . SER A 1 192 ? -12.000 7.219 6.440 1.00 66.00 192 SER A N 1
ATOM 1522 C CA . SER A 1 192 ? -11.659 6.051 5.616 1.00 66.00 192 SER A CA 1
ATOM 1523 C C . SER A 1 192 ? -12.267 6.117 4.211 1.00 66.00 192 SER A C 1
ATOM 1525 O O . SER A 1 192 ? -11.562 5.886 3.234 1.00 66.00 192 SER A O 1
ATOM 1527 N N . LEU A 1 193 ? -13.535 6.524 4.080 1.00 65.81 193 LEU A N 1
ATOM 1528 C CA . LEU A 1 193 ? -14.184 6.699 2.774 1.00 65.81 193 LEU A CA 1
ATOM 1529 C C . LEU A 1 193 ? -13.521 7.798 1.933 1.00 65.81 193 LEU A C 1
ATOM 1531 O O . LEU A 1 193 ? -13.371 7.650 0.719 1.00 65.81 193 LEU A O 1
ATOM 1535 N N . SER A 1 194 ? -13.106 8.904 2.556 1.00 61.31 194 SER A N 1
ATOM 1536 C CA . SER A 1 194 ? -12.394 9.975 1.846 1.00 61.31 194 SER A CA 1
ATOM 1537 C C . SER A 1 194 ? -10.980 9.562 1.419 1.00 61.31 194 SER A C 1
ATOM 1539 O O . SER A 1 194 ? -10.558 9.923 0.319 1.00 61.31 194 SER A O 1
ATOM 1541 N N . ALA A 1 195 ? -10.289 8.736 2.214 1.00 59.38 195 ALA A N 1
ATOM 1542 C CA . ALA A 1 195 ? -9.019 8.126 1.826 1.00 59.38 195 ALA A CA 1
ATOM 1543 C C . ALA A 1 195 ? -9.187 7.182 0.620 1.00 59.38 195 ALA A C 1
ATOM 1545 O O . ALA A 1 195 ? -8.478 7.342 -0.371 1.00 59.38 195 ALA A O 1
ATOM 1546 N N . ASP A 1 196 ? -10.177 6.285 0.632 1.00 53.34 196 ASP A N 1
ATOM 1547 C CA . ASP A 1 196 ? -10.448 5.371 -0.491 1.00 53.34 196 ASP A CA 1
ATOM 1548 C C . ASP A 1 196 ? -10.873 6.119 -1.770 1.00 53.34 196 ASP A C 1
ATOM 1550 O O . ASP A 1 196 ? -10.505 5.741 -2.886 1.00 53.34 196 ASP A O 1
ATOM 1554 N N . THR A 1 197 ? -11.600 7.233 -1.628 1.00 47.16 197 THR A N 1
ATOM 1555 C CA . THR A 1 197 ? -12.002 8.073 -2.769 1.00 47.16 197 THR A CA 1
ATOM 1556 C C . THR A 1 197 ? -10.795 8.777 -3.399 1.00 47.16 197 THR A C 1
ATOM 1558 O O . THR A 1 197 ? -10.708 8.856 -4.625 1.00 47.16 197 THR A O 1
ATOM 1561 N N . LEU A 1 198 ? -9.822 9.224 -2.596 1.00 45.09 198 LEU A N 1
ATOM 1562 C CA . LEU A 1 198 ? -8.559 9.775 -3.100 1.00 45.09 198 LEU A CA 1
ATOM 1563 C C . LEU A 1 198 ? -7.744 8.720 -3.864 1.00 45.09 198 LEU A C 1
ATOM 1565 O O . LEU A 1 198 ? -7.245 9.032 -4.943 1.00 45.09 198 LEU A O 1
ATOM 1569 N N . TYR A 1 199 ? -7.692 7.474 -3.377 1.00 48.84 199 TYR A N 1
ATOM 1570 C CA . TYR A 1 199 ? -7.066 6.346 -4.088 1.00 48.84 199 TYR A CA 1
ATOM 1571 C C . TYR A 1 199 ? -7.778 6.008 -5.409 1.00 48.84 199 TYR A C 1
ATOM 1573 O O . TYR A 1 199 ? -7.136 5.729 -6.423 1.00 48.84 199 TYR A O 1
ATOM 1581 N N . SER A 1 200 ? -9.114 6.059 -5.438 1.00 38.06 200 SER A N 1
ATOM 1582 C CA . SER A 1 200 ? -9.867 5.827 -6.674 1.00 38.06 200 SER A CA 1
ATOM 1583 C C . SER A 1 200 ? -9.645 6.935 -7.707 1.00 38.06 200 SER A C 1
ATOM 1585 O O . SER A 1 200 ? -9.609 6.630 -8.901 1.00 38.06 200 SER A O 1
ATOM 1587 N N . ILE A 1 201 ? -9.523 8.196 -7.283 1.00 34.88 201 ILE A N 1
ATOM 1588 C CA . ILE A 1 201 ? -9.358 9.343 -8.187 1.00 34.88 201 ILE A CA 1
ATOM 1589 C C . ILE A 1 201 ? -7.950 9.368 -8.792 1.00 34.88 201 ILE A C 1
ATOM 1591 O O . ILE A 1 201 ? -7.827 9.630 -9.991 1.00 34.88 201 ILE A O 1
ATOM 1595 N N . THR A 1 202 ? -6.913 9.032 -8.019 1.00 41.66 202 THR A N 1
ATOM 1596 C CA . THR A 1 202 ? -5.538 8.932 -8.531 1.00 41.66 202 THR A CA 1
ATOM 1597 C C . THR A 1 202 ? -5.364 7.769 -9.508 1.00 41.66 202 THR A C 1
ATOM 1599 O O . THR A 1 202 ? -4.675 7.940 -10.508 1.00 41.66 202 THR A O 1
ATOM 1602 N N . SER A 1 203 ? -6.055 6.634 -9.318 1.00 41.03 203 SER A N 1
ATOM 1603 C CA . SER A 1 203 ? -5.997 5.516 -10.282 1.00 41.03 203 SER A CA 1
ATOM 1604 C C . SER A 1 203 ? -6.748 5.769 -11.597 1.00 41.03 203 SER A C 1
ATOM 1606 O O . SER A 1 203 ? -6.450 5.132 -12.599 1.00 41.03 203 SER A O 1
ATOM 1608 N N . LYS A 1 204 ? -7.720 6.694 -11.623 1.00 33.31 204 LYS A N 1
ATOM 1609 C CA . LYS A 1 204 ? -8.488 7.019 -12.842 1.00 33.31 204 LYS A CA 1
ATOM 1610 C C . LYS A 1 204 ? -7.755 7.957 -13.807 1.00 33.31 204 LYS A C 1
ATOM 1612 O O . LYS A 1 204 ? -8.263 8.192 -14.899 1.00 33.31 204 LYS A O 1
ATOM 1617 N N . HIS A 1 205 ? -6.614 8.509 -13.399 1.00 37.06 205 HIS A N 1
ATOM 1618 C CA . HIS A 1 205 ? -5.846 9.485 -14.179 1.00 37.06 205 HIS A CA 1
ATOM 1619 C C . HIS A 1 205 ? -4.405 9.028 -14.477 1.00 37.06 205 HIS A C 1
ATOM 1621 O O . HIS A 1 205 ? -3.618 9.833 -14.973 1.00 37.06 205 HIS A O 1
ATOM 1627 N N . ALA A 1 206 ? -4.077 7.764 -14.191 1.00 36.59 206 ALA A N 1
ATOM 1628 C CA . ALA A 1 206 ? -2.852 7.085 -14.621 1.00 36.59 206 ALA A CA 1
ATOM 1629 C C . ALA A 1 206 ? -3.191 6.063 -15.715 1.00 36.59 206 ALA A C 1
ATOM 1631 O O . ALA A 1 206 ? -2.379 5.923 -16.656 1.00 36.59 206 ALA A O 1
#

pLDDT: mean 86.66, std 14.71, range [33.31, 98.69]

Radius of gyration: 36.28 Å; Cα contacts (8 Å, |Δi|>4): 120; chains: 1; bounding box: 75×31×113 Å

Sequence (206 aa):
MGEKNNGFDVLYHNMKHGQISTKELSDFMRERSTIEEAYARSMTKLAKSASNYTQLGTFGPVWDVFKTSTEKLAVCHLDLVKKLQELIKELQKYSDEQVKSHKKTKEEVAGTLEAVQNIQSITQALQKAKELYNVKCVDHEKLKKEGAQPKDIEKASLKAGKATESYKRCVEKYAAVKMDFEQKMAETAQVSLSADTLYSITSKHA

Nearest PDB structures (foldseek):
  2v0o-assembly2_C  TM=9.114E-01  e=7.476E-17  Homo sapiens
  7aal-assembly1_B  TM=6.275E-01  e=4.106E-05  Homo sapiens
  4wpc-assembly1_A  TM=6.962E-01  e=1.197E-03  Saccharomyces cerevisiae S288C
  8a1g-assembly2_B  TM=4.683E-01  e=1.447E-01  Homo sapiens
  8afz-assembly1_A  TM=2.913E-01  e=1.608E-01  Homo sapiens

Secondary structure (DSSP, 8-state):
--TT-THHHHHHHHHHHHHHHHHHHHHHHHHHHHHHHHHHHHHHHHHHHGGGS---STTHHHHHHHHHHHHHHHHHHHHHHHHHHHHHHHHHHHHHHHHHHHHHHHHHTHHHHHHHHHHHHHHHHHHHHHHHHHHHHHHHHHHHHTT--HHHHHHHHHHHHHHHHHHHHHHHHHHHHHHHHHHHHHHHHHHHHHHHHHHHHHHTT-

Foldseek 3Di:
DDPQLCPVVVLLVVLVVVLVVLVVVLVVLVVVLVVLLVVLVVLLVVLVCLVVDDLPDPCNVVSVVSSVVSNVVSVVSVVVSVVSVVVSVVSVVVSVVSVVLSVVLCVLLVLLVVLSVQLVVLVVQLVVLVVQLVVLVVVLVVCVVVVHDPVVNVVSVVSNVVSVVSNVVSVVSNVVSVVSNVVSVVVSVVSSVVVVVVVVVVVVVD

Mean predicted aligned error: 10.0 Å